Protein AF-M6FIK9-F1 (afdb_monomer)

Nearest PDB structures (foldseek):
  5ddu-assembly1_A  TM=9.573E-01  e=1.136E-07  Actinoalloteichus sp. WH1-2216-6
  6jca-assembly1_B  TM=9.540E-01  e=1.065E-07  Actinoalloteichus sp. WH1-2216-6
  6jc7-assembly2_C  TM=9.561E-01  e=1.212E-07  Actinoalloteichus sp. WH1-2216-6
  6jc9-assembly2_D  TM=9.559E-01  e=2.313E-07  Actinoalloteichus sp. WH1-2216-6
  6jc7-assembly1_B  TM=9.576E-01  e=2.807E-07  Actinoalloteichus sp. WH1-2216-6

Sequence (182 aa):
MIASLENIDFSKLYTEYSKPNVGFLLKTLRLDVSFHKAYGNSVFYFNDQKKEIEVLDCLAGYGSLLFGHNYSEFIKIIKANLDNLTPFSVQASCRMGAALVAKQLNDMLCSRFQNEYITTLANSGTEAVECAVKHAELYRKNKNKKDYRISKKIELKLKVLLRMEVIVTQNNFSTLLQKNLI

InterPro domains:
  IPR005814 Aminotransferase class-III [PF00202] (52-172)
  IPR015421 Pyridoxal phosphate-dependent transferase, major domain [G3DSA:3.40.640.10] (71-146)
  IPR015422 Pyridoxal phosphate-dependent transferase, small domain [G3DSA:3.90.1150.10] (12-70)
  IPR015424 Pyridoxal phosphate-dependent transferase [SSF53383] (21-144)
  IPR050103 Class-III Pyridoxal-phosphate-dependent Aminotransferase [PTHR11986] (32-174)

Foldseek 3Di:
DVVVCPPDPVLVCCCPPPPVVVSVVCVVVVNSFDFDDWDFQWTWGADPVRDIDIDGHPCCVVCPNVRTPPNPVVVVVVVVCVVVVPDDDDPPDDDPVVVVVQVVVQVVCCVVPVDGDGDDDDDDPVVVVVVVVVVVVVVVVVVVVVVVVVVVVVVVVVVVVVVVVVVVVVVVVVVVVVVVPD

pLDDT: mean 90.55, std 13.2, range [43.44, 98.62]

Solvent-accessible surface area (backbone atoms only — not comparable to full-atom values): 10794 Å² total; per-residue (Å²): 123,73,86,80,50,84,85,62,60,60,51,56,50,39,18,77,74,72,39,49,73,57,34,51,51,28,51,74,70,72,60,54,71,70,68,81,49,60,42,45,59,35,37,28,30,65,49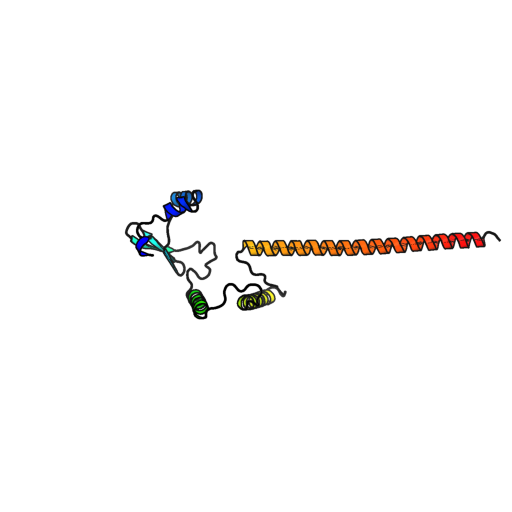,98,83,69,45,80,43,82,41,81,49,88,57,38,77,84,64,72,36,81,70,28,35,76,37,64,69,58,54,52,53,53,51,51,40,59,77,66,64,56,88,80,90,62,82,99,57,91,54,64,70,61,53,53,51,36,52,54,52,25,52,57,44,24,76,74,66,77,46,90,60,86,76,82,89,67,92,46,73,66,53,45,52,49,52,51,53,53,50,52,50,50,50,53,54,51,50,53,53,50,53,50,53,51,52,54,52,51,54,54,52,52,56,50,51,53,52,50,52,53,52,52,52,53,53,50,52,53,54,52,53,64,68,73,74,118

Structure (mmCIF, N/CA/C/O backbone):
data_AF-M6FIK9-F1
#
_entry.id   AF-M6FIK9-F1
#
loop_
_atom_site.group_PDB
_atom_site.id
_atom_site.type_symbol
_atom_site.label_atom_id
_atom_site.label_alt_id
_atom_site.label_comp_id
_atom_site.label_asym_id
_atom_site.label_entity_id
_atom_site.label_seq_id
_atom_site.pdbx_PDB_ins_code
_atom_site.Cartn_x
_atom_site.Cartn_y
_atom_site.Cartn_z
_atom_site.occupancy
_atom_site.B_iso_or_equiv
_atom_site.auth_seq_id
_atom_site.auth_comp_id
_atom_site.auth_asym_id
_atom_site.auth_atom_id
_atom_site.pdbx_PDB_model_num
ATOM 1 N N . MET A 1 1 ? -2.408 -7.578 29.238 1.00 45.31 1 MET A N 1
ATOM 2 C CA . MET A 1 1 ? -2.005 -6.367 28.488 1.00 45.31 1 MET A CA 1
ATOM 3 C C . MET A 1 1 ? -3.187 -5.453 28.146 1.00 45.31 1 MET A C 1
ATOM 5 O O . MET A 1 1 ? -3.011 -4.253 28.219 1.00 45.31 1 MET A O 1
ATOM 9 N N . ILE A 1 2 ? -4.389 -5.966 27.829 1.00 44.59 2 ILE A N 1
ATOM 10 C CA . ILE A 1 2 ? -5.559 -5.114 27.504 1.00 44.59 2 ILE A CA 1
ATOM 11 C C . ILE A 1 2 ? -6.180 -4.442 28.751 1.00 44.59 2 ILE A C 1
ATOM 13 O O . ILE A 1 2 ? -6.509 -3.265 28.701 1.00 44.59 2 ILE A O 1
ATOM 17 N N . ALA A 1 3 ? -6.238 -5.130 29.899 1.00 43.44 3 ALA A N 1
ATOM 18 C CA . ALA A 1 3 ? -6.816 -4.586 31.141 1.00 43.44 3 ALA A CA 1
ATOM 19 C C . ALA A 1 3 ? -6.063 -3.371 31.738 1.00 43.44 3 ALA A C 1
ATOM 21 O O . ALA A 1 3 ? -6.602 -2.667 32.580 1.00 43.44 3 ALA A O 1
ATOM 22 N N . SER A 1 4 ? -4.822 -3.100 31.310 1.00 51.66 4 SER A N 1
ATOM 23 C CA . SER A 1 4 ? -4.022 -1.959 31.789 1.00 51.66 4 SER A CA 1
ATOM 24 C C . SER A 1 4 ? -4.195 -0.682 30.955 1.00 51.66 4 SER A C 1
ATOM 26 O O . SER A 1 4 ? -3.531 0.311 31.236 1.00 51.66 4 SER A O 1
ATOM 28 N N . LEU A 1 5 ? -5.041 -0.700 29.919 1.00 59.00 5 LEU A N 1
ATOM 29 C CA . LEU A 1 5 ? -5.261 0.437 29.014 1.00 59.00 5 LEU A CA 1
ATOM 30 C C . LEU A 1 5 ? -6.525 1.249 29.354 1.00 59.00 5 LEU A C 1
ATOM 32 O O . LEU A 1 5 ? -6.759 2.282 28.736 1.00 59.00 5 LEU A O 1
ATOM 36 N N . GLU A 1 6 ? -7.331 0.816 30.332 1.00 61.28 6 GLU A N 1
ATOM 37 C CA . GLU A 1 6 ? -8.675 1.369 30.594 1.00 61.28 6 GLU A CA 1
ATOM 38 C C . GLU A 1 6 ? -8.707 2.841 31.041 1.00 61.28 6 GLU A C 1
ATOM 40 O O . GLU A 1 6 ? -9.767 3.456 30.988 1.00 61.28 6 GLU A O 1
ATOM 45 N N . ASN A 1 7 ? -7.567 3.418 31.437 1.00 68.00 7 ASN A N 1
ATOM 46 C CA . ASN A 1 7 ? -7.450 4.821 31.859 1.00 68.00 7 ASN A CA 1
ATOM 47 C C . ASN A 1 7 ? -6.408 5.610 31.049 1.00 68.00 7 ASN A C 1
ATOM 49 O O . ASN A 1 7 ? -5.870 6.607 31.532 1.00 68.00 7 ASN A O 1
ATOM 53 N N . ILE A 1 8 ? -6.067 5.153 29.843 1.00 82.75 8 ILE A N 1
ATOM 54 C CA . ILE A 1 8 ? -5.074 5.833 29.011 1.00 82.75 8 ILE A CA 1
ATOM 55 C C . ILE A 1 8 ? -5.758 6.820 28.068 1.00 82.75 8 ILE A C 1
ATOM 57 O O . ILE A 1 8 ? -6.518 6.434 27.182 1.00 82.75 8 ILE A O 1
ATOM 61 N N . ASP A 1 9 ? -5.421 8.099 28.220 1.00 89.12 9 ASP A N 1
ATOM 62 C CA . ASP A 1 9 ? -5.755 9.133 27.244 1.00 89.12 9 ASP A CA 1
ATOM 63 C C . ASP A 1 9 ? -4.796 9.034 26.044 1.00 89.12 9 ASP A C 1
ATOM 65 O O . ASP A 1 9 ? -3.697 9.598 26.031 1.00 89.12 9 ASP A O 1
ATOM 69 N N . PHE A 1 10 ? -5.208 8.274 25.029 1.00 91.69 10 PHE A N 1
ATOM 70 C CA . PHE A 1 10 ? -4.433 8.099 23.802 1.00 91.69 10 PHE A CA 1
ATOM 71 C C . PHE A 1 10 ? -4.292 9.395 22.991 1.00 91.69 10 PHE A C 1
ATOM 73 O O . PHE A 1 10 ? -3.264 9.566 22.335 1.00 91.69 10 PHE A O 1
ATOM 80 N N . SER A 1 11 ? -5.255 10.325 23.067 1.00 93.19 11 SER A N 1
ATOM 81 C CA . SER A 1 11 ? -5.152 11.647 22.426 1.00 93.19 11 SER A CA 1
ATOM 82 C C . SER A 1 11 ? -3.993 12.441 23.036 1.00 93.19 11 SER A C 1
ATOM 84 O O . SER A 1 11 ? -3.128 12.967 22.320 1.00 93.19 11 SER A O 1
ATOM 86 N N . LYS A 1 12 ? -3.893 12.429 24.371 1.00 94.50 12 LYS A N 1
ATOM 87 C CA . LYS A 1 12 ? -2.765 13.017 25.097 1.00 94.50 12 LYS A CA 1
ATOM 88 C C . LYS A 1 12 ? -1.444 12.337 24.751 1.00 94.50 12 LYS A C 1
ATOM 90 O O . LYS A 1 12 ? -0.509 13.036 24.371 1.00 94.50 12 LYS A O 1
ATOM 95 N N . LEU A 1 13 ? -1.357 11.004 24.811 1.00 95.62 13 LEU A N 1
ATOM 96 C CA . LEU A 1 13 ? -0.107 10.297 24.495 1.00 95.62 13 LEU A CA 1
ATOM 97 C C . LEU A 1 13 ? 0.359 10.544 23.054 1.00 95.62 13 LEU A C 1
ATOM 99 O O . LEU A 1 13 ? 1.549 10.754 22.816 1.00 95.62 13 LEU A O 1
ATOM 103 N N . TYR A 1 14 ? -0.565 10.540 22.091 1.00 95.88 14 TYR A N 1
ATOM 104 C CA . TYR A 1 14 ? -0.252 10.823 20.692 1.00 95.88 14 TYR A CA 1
ATOM 105 C C . TYR A 1 14 ? 0.307 12.240 20.519 1.00 95.88 14 TYR A C 1
ATOM 107 O O . TYR A 1 14 ? 1.295 12.442 19.806 1.00 95.88 14 TYR A O 1
ATOM 115 N N . THR A 1 15 ? -0.285 13.209 21.217 1.00 97.31 15 THR A N 1
ATOM 116 C CA . THR A 1 15 ? 0.174 14.600 21.215 1.00 97.31 15 THR A CA 1
ATOM 117 C C . THR A 1 15 ? 1.538 14.737 21.893 1.00 97.31 15 THR A C 1
ATOM 119 O O . THR A 1 15 ? 2.445 15.330 21.326 1.00 97.31 15 THR A O 1
ATOM 122 N N . GLU A 1 16 ? 1.739 14.165 23.075 1.00 97.44 16 GLU A N 1
ATOM 123 C CA . GLU A 1 16 ? 2.972 14.371 23.844 1.00 97.44 16 GLU A CA 1
ATOM 124 C C . GLU A 1 16 ? 4.172 13.611 23.268 1.00 97.44 16 GLU A C 1
ATOM 126 O O . GLU A 1 16 ? 5.282 14.142 23.245 1.00 97.44 16 GLU A O 1
ATOM 131 N N . TYR A 1 17 ? 3.958 12.390 22.770 1.00 97.50 17 TYR A N 1
ATOM 132 C CA . TYR A 1 17 ? 5.056 11.468 22.464 1.00 97.50 17 TYR A CA 1
ATOM 133 C C . TYR A 1 17 ? 5.176 11.068 20.990 1.00 97.50 17 TYR A C 1
ATOM 135 O O . TYR A 1 17 ? 6.192 10.486 20.616 1.00 97.50 17 TYR A O 1
ATOM 143 N N . SER A 1 18 ? 4.183 11.353 20.136 1.00 97.19 18 SER A N 1
ATOM 144 C CA . SER A 1 18 ? 4.219 10.948 18.719 1.00 97.19 18 SER A CA 1
ATOM 145 C C . SER A 1 18 ? 4.295 12.132 17.757 1.00 97.19 18 SER A C 1
ATOM 147 O O . SER A 1 18 ? 5.272 12.276 17.016 1.00 97.19 18 SER A O 1
ATOM 149 N N . LYS A 1 19 ? 3.260 12.981 17.734 1.00 96.69 19 LYS A N 1
ATOM 150 C CA . LYS A 1 19 ? 3.117 14.079 16.768 1.00 96.69 19 LYS A CA 1
ATOM 151 C C . LYS A 1 19 ? 2.465 15.307 17.426 1.00 96.69 19 LYS A C 1
ATOM 153 O O . LYS A 1 19 ? 1.288 15.552 17.174 1.00 96.69 19 LYS A O 1
ATOM 158 N N . PRO A 1 20 ? 3.209 16.133 18.186 1.00 97.12 20 PRO A N 1
ATOM 159 C CA . PRO A 1 20 ? 2.637 17.242 18.961 1.00 97.12 20 PRO A CA 1
ATOM 160 C C . PRO A 1 20 ? 1.745 18.196 18.172 1.00 97.12 20 PRO A C 1
ATOM 162 O O . PRO A 1 20 ? 0.594 18.421 18.540 1.00 97.12 20 PRO A O 1
ATOM 165 N N . ASN A 1 21 ? 2.224 18.686 17.030 1.00 98.12 21 ASN A N 1
ATOM 166 C CA . ASN A 1 21 ? 1.453 19.636 16.226 1.00 98.12 21 ASN A CA 1
ATOM 167 C C . ASN A 1 21 ? 0.220 18.990 15.573 1.00 98.12 21 ASN A C 1
ATOM 169 O O . ASN A 1 21 ? -0.812 19.640 15.433 1.00 98.12 21 ASN A O 1
ATOM 173 N N . VAL A 1 22 ? 0.310 17.711 15.189 1.00 97.88 22 VAL A N 1
ATOM 174 C CA . VAL A 1 22 ? -0.821 16.983 14.590 1.00 97.88 22 VAL A CA 1
ATOM 175 C C . VAL A 1 22 ? -1.857 16.652 15.656 1.00 97.88 22 VAL A C 1
ATOM 177 O O . VAL A 1 22 ? -3.036 16.894 15.440 1.00 97.88 22 VAL A O 1
ATOM 180 N N . GLY A 1 23 ? -1.432 16.149 16.816 1.00 97.38 23 GLY A N 1
ATOM 181 C CA . GLY A 1 23 ? -2.320 15.853 17.938 1.00 97.38 23 GLY A CA 1
ATOM 182 C C . GLY A 1 23 ? -3.070 17.095 18.415 1.00 97.38 23 GLY A C 1
ATOM 183 O O . GLY A 1 23 ? -4.291 17.056 18.559 1.00 97.38 23 GLY A O 1
ATOM 184 N N . PHE A 1 24 ? -2.372 18.232 18.530 1.00 97.44 24 PHE A N 1
ATOM 185 C CA . PHE A 1 24 ? -3.009 19.515 18.822 1.00 97.44 24 PHE A CA 1
ATOM 186 C C . PHE A 1 24 ? -4.089 19.871 17.789 1.00 97.44 24 PHE A C 1
ATOM 188 O O . PHE A 1 24 ? -5.222 20.161 18.170 1.00 97.44 24 PHE A O 1
ATOM 195 N N . LEU A 1 25 ? -3.771 19.785 16.491 1.00 98.25 25 LEU A N 1
ATOM 196 C CA . LEU A 1 25 ? -4.725 20.063 15.413 1.00 98.25 25 LEU A CA 1
ATOM 197 C C . LEU A 1 25 ? -5.946 19.133 15.459 1.00 98.25 25 LEU A C 1
ATOM 199 O O . LEU A 1 25 ? -7.077 19.602 15.344 1.00 98.25 25 LEU A O 1
ATOM 203 N N . LEU A 1 26 ? -5.735 17.828 15.646 1.00 97.62 26 LEU A N 1
ATOM 204 C CA . LEU A 1 26 ? -6.819 16.848 15.739 1.00 97.62 26 LEU A CA 1
ATOM 205 C C . LEU A 1 26 ? -7.758 17.180 16.900 1.00 97.62 26 LEU A C 1
ATOM 207 O O . LEU A 1 26 ? -8.972 17.201 16.705 1.00 97.62 26 LEU A O 1
ATOM 211 N N . LYS A 1 27 ? -7.209 17.535 18.066 1.00 96.06 27 LYS A N 1
ATOM 212 C CA . LYS A 1 27 ? -7.993 17.953 19.232 1.00 96.06 27 LYS A CA 1
ATOM 213 C C . LYS A 1 27 ? -8.780 19.237 18.976 1.00 96.06 27 LYS A C 1
ATOM 215 O O . LYS A 1 27 ? -9.954 19.323 19.330 1.00 96.06 27 LYS A O 1
ATOM 220 N N . THR A 1 28 ? -8.174 20.227 18.315 1.00 97.50 28 THR A N 1
ATOM 221 C CA . THR A 1 28 ? -8.874 21.459 17.910 1.00 97.50 28 THR A CA 1
ATOM 222 C C . THR A 1 28 ? -10.071 21.163 17.003 1.00 97.50 28 THR A C 1
ATOM 224 O O . THR A 1 28 ? -11.116 21.795 17.141 1.00 97.50 28 THR A O 1
ATOM 227 N N . LEU A 1 29 ? -9.940 20.182 16.110 1.00 97.62 29 LEU A N 1
ATOM 228 C CA . LEU A 1 29 ? -10.989 19.781 15.172 1.00 97.62 29 LEU A CA 1
ATOM 229 C C . LEU A 1 29 ? -11.959 18.727 15.733 1.00 97.62 29 LEU A C 1
ATOM 231 O O . LEU A 1 29 ? -12.885 18.339 15.025 1.00 97.62 29 LEU A O 1
ATOM 235 N N . ARG A 1 30 ? -11.772 18.270 16.982 1.00 95.38 30 ARG A N 1
ATOM 236 C CA . ARG A 1 30 ? -12.511 17.144 17.590 1.00 95.38 30 ARG A CA 1
ATOM 237 C C . ARG A 1 30 ? -12.426 15.851 16.768 1.00 95.38 30 ARG A C 1
ATOM 239 O O . ARG A 1 30 ? -13.386 15.090 16.673 1.00 95.38 30 ARG A O 1
ATOM 246 N N . LEU A 1 31 ? -11.269 15.630 16.151 1.00 96.25 31 LEU A N 1
ATOM 247 C CA . LEU A 1 31 ? -10.923 14.432 15.385 1.00 96.25 31 LEU A CA 1
ATOM 248 C C . LEU A 1 31 ? -9.997 13.493 16.165 1.00 96.25 31 LEU A C 1
ATOM 250 O O . LEU A 1 31 ? -9.570 12.472 15.634 1.00 96.25 31 LEU A O 1
ATOM 254 N N . ASP A 1 32 ? -9.668 13.818 17.413 1.00 95.38 32 ASP A N 1
ATOM 255 C CA . ASP A 1 32 ? -8.788 13.047 18.290 1.00 95.38 32 ASP A CA 1
ATOM 256 C C . ASP A 1 32 ? -9.474 11.810 18.904 1.00 95.38 32 ASP A C 1
ATOM 258 O O . ASP A 1 32 ? -9.326 11.494 20.083 1.00 95.38 32 ASP A O 1
ATOM 262 N N . VAL A 1 33 ? -10.225 11.085 18.075 1.00 94.81 33 VAL A N 1
ATOM 263 C CA . VAL A 1 33 ? -10.967 9.877 18.442 1.00 94.81 33 VAL A CA 1
ATOM 264 C C . VAL A 1 33 ? -10.082 8.644 18.275 1.00 94.81 33 VAL A C 1
ATOM 266 O O . VAL A 1 33 ? -9.454 8.439 17.237 1.00 94.81 33 VAL A O 1
ATOM 269 N N . SER A 1 34 ? -10.065 7.784 19.294 1.00 94.00 34 SER A N 1
ATOM 270 C CA . SER A 1 34 ? -9.331 6.514 19.265 1.00 94.00 34 SER A CA 1
ATOM 271 C C . SER A 1 34 ? -10.262 5.351 18.922 1.00 94.00 34 SER A C 1
ATOM 273 O O . SER A 1 34 ? -10.990 4.849 19.778 1.00 94.00 34 SER A O 1
ATOM 275 N N . PHE A 1 35 ? -10.236 4.913 17.662 1.00 95.88 35 PHE A N 1
ATOM 276 C CA . PHE A 1 35 ? -10.982 3.736 17.214 1.00 95.88 35 PHE A CA 1
ATOM 277 C C . PHE A 1 35 ? -10.291 2.444 17.666 1.00 95.88 35 PHE A C 1
ATOM 279 O O . PHE A 1 35 ? -9.086 2.280 17.477 1.00 95.88 35 PHE A O 1
ATOM 286 N N . HIS A 1 36 ? -11.051 1.509 18.237 1.00 94.88 36 HIS A N 1
ATOM 287 C CA . HIS A 1 36 ? -10.522 0.241 18.759 1.00 94.88 36 HIS A CA 1
ATOM 288 C C . HIS A 1 36 ? -10.895 -0.975 17.897 1.00 94.88 36 HIS A C 1
ATOM 290 O O . HIS A 1 36 ? -10.367 -2.070 18.100 1.00 94.88 36 HIS A O 1
ATOM 296 N N . LYS A 1 37 ? -11.836 -0.812 16.962 1.00 97.19 37 LYS A N 1
ATOM 297 C CA . LYS A 1 37 ? -12.342 -1.878 16.092 1.00 97.19 37 LYS A CA 1
ATOM 298 C C . LYS A 1 37 ? -12.816 -1.277 14.774 1.00 97.19 37 LYS A C 1
ATOM 300 O O . LYS A 1 37 ? -13.269 -0.137 14.739 1.00 97.19 37 LYS A O 1
ATOM 305 N N . ALA A 1 38 ? -12.728 -2.057 13.703 1.00 98.00 38 ALA A N 1
ATOM 306 C CA . ALA A 1 38 ? -13.257 -1.692 12.397 1.00 98.00 38 ALA A CA 1
ATOM 307 C C . ALA A 1 38 ? -13.634 -2.946 11.602 1.00 98.00 38 ALA A C 1
ATOM 309 O O . ALA A 1 38 ? -12.956 -3.969 11.717 1.00 98.00 38 ALA A O 1
ATOM 310 N N . TYR A 1 39 ? -14.695 -2.886 10.805 1.00 97.56 39 TYR A N 1
ATOM 311 C CA . TYR A 1 39 ? -15.044 -3.921 9.829 1.00 97.56 39 TYR A CA 1
ATOM 312 C C . TYR A 1 39 ? -15.967 -3.338 8.756 1.00 97.56 39 TYR A C 1
ATOM 314 O O . TYR A 1 39 ? -16.775 -2.455 9.041 1.00 97.56 39 TYR A O 1
ATOM 322 N N . GLY A 1 40 ? -15.852 -3.820 7.516 1.00 97.12 40 GLY A N 1
ATOM 323 C CA . GLY A 1 40 ? -16.617 -3.261 6.399 1.00 97.12 40 GLY A CA 1
ATOM 324 C C . GLY A 1 40 ? -16.350 -1.761 6.253 1.00 97.12 40 GLY A C 1
ATOM 325 O O . GLY A 1 40 ? -15.196 -1.344 6.234 1.00 97.12 40 GLY A O 1
ATOM 326 N N . ASN A 1 41 ? -17.400 -0.946 6.206 1.00 98.00 41 ASN A N 1
ATOM 327 C CA . ASN A 1 41 ? -17.273 0.513 6.110 1.00 98.00 41 ASN A CA 1
ATOM 328 C C . ASN A 1 41 ? -17.430 1.217 7.466 1.00 98.00 41 ASN A C 1
ATOM 330 O O . ASN A 1 41 ? -17.711 2.410 7.499 1.00 98.00 41 ASN A O 1
ATOM 334 N N . SER A 1 42 ? -17.268 0.494 8.575 1.00 98.44 42 SER A N 1
ATOM 335 C CA . SER A 1 42 ? -17.528 1.014 9.916 1.00 98.44 42 SER A CA 1
ATOM 336 C C . SER A 1 42 ? -16.292 0.946 10.807 1.00 98.44 42 SER A C 1
ATOM 338 O O . SER A 1 42 ? -15.552 -0.044 10.812 1.00 98.44 42 SER A O 1
ATOM 340 N N . VAL A 1 43 ? -16.110 1.988 11.615 1.00 98.50 43 VAL A N 1
ATOM 341 C CA . VAL A 1 43 ? -15.114 2.081 12.690 1.00 98.50 43 VAL A CA 1
ATOM 342 C C . VAL A 1 43 ? -15.819 2.336 14.022 1.00 98.50 43 VAL A C 1
ATOM 344 O O . VAL A 1 43 ? -16.890 2.937 14.064 1.00 98.50 43 VAL A O 1
ATOM 347 N N . PHE A 1 44 ? -15.238 1.855 15.120 1.00 98.38 44 PHE A N 1
ATOM 348 C CA . PHE A 1 44 ? -15.879 1.842 16.435 1.00 98.38 44 PHE A CA 1
ATOM 349 C C . PHE A 1 44 ? -14.957 2.442 17.494 1.00 98.38 44 PHE A C 1
ATOM 351 O O . PHE A 1 44 ? -13.772 2.098 17.559 1.00 98.38 44 PHE A O 1
ATOM 358 N N . TYR A 1 45 ? -15.499 3.331 18.322 1.00 96.19 45 TYR A N 1
ATOM 359 C CA . TYR A 1 45 ? -14.810 3.930 19.468 1.00 96.19 45 TYR A CA 1
ATOM 360 C C . TYR A 1 45 ? -15.691 3.852 20.720 1.00 96.19 45 TYR A C 1
ATOM 362 O O . TYR A 1 45 ? -16.902 3.671 20.619 1.00 96.19 45 TYR A O 1
ATOM 370 N N . PHE A 1 46 ? -15.100 4.001 21.904 1.00 93.25 46 PHE A N 1
ATOM 371 C CA . PHE A 1 46 ? -15.862 4.146 23.146 1.00 93.25 46 PHE A CA 1
ATOM 372 C C . PHE A 1 46 ? -16.025 5.624 23.490 1.00 93.25 46 PHE A C 1
ATOM 374 O O . PHE A 1 46 ? -15.047 6.368 23.482 1.00 93.25 46 PHE A O 1
ATOM 381 N N . ASN A 1 47 ? -17.248 6.048 23.804 1.00 91.69 47 ASN A N 1
ATOM 382 C CA . ASN A 1 47 ? -17.493 7.389 24.334 1.00 91.69 47 ASN A CA 1
ATOM 383 C C . ASN A 1 47 ? -17.176 7.482 25.844 1.00 91.69 47 ASN A C 1
ATOM 385 O O . ASN A 1 47 ? -16.843 6.482 26.483 1.00 91.69 47 ASN A O 1
ATOM 389 N N . ASP A 1 48 ? -17.350 8.669 26.433 1.00 88.56 48 ASP A N 1
ATOM 390 C CA . ASP A 1 48 ? -17.078 8.930 27.858 1.00 88.56 48 ASP A CA 1
ATOM 391 C C . ASP A 1 48 ? -17.897 8.044 28.815 1.00 88.56 48 ASP A C 1
ATOM 393 O O . ASP A 1 48 ? -17.476 7.764 29.935 1.00 88.56 48 ASP A O 1
ATOM 397 N N . GLN A 1 49 ? -19.065 7.560 28.376 1.00 92.50 49 GLN A N 1
ATOM 398 C CA . GLN A 1 49 ? -19.914 6.636 29.135 1.00 92.50 49 GLN A CA 1
ATOM 399 C C . GLN A 1 49 ? -19.562 5.157 28.893 1.00 92.50 49 GLN A C 1
ATOM 401 O O . GLN A 1 49 ? -20.345 4.278 29.253 1.00 92.50 49 GLN A O 1
ATOM 406 N N . LYS A 1 50 ? -18.410 4.864 28.273 1.00 89.62 50 LYS A N 1
ATOM 407 C CA . LYS A 1 50 ? -17.964 3.512 27.886 1.00 89.62 50 LYS A CA 1
ATOM 408 C C . LYS A 1 50 ? -18.939 2.775 26.961 1.00 89.62 50 LYS A C 1
ATOM 410 O O . LYS A 1 50 ? -18.927 1.547 26.885 1.00 89.62 50 LYS A O 1
ATOM 415 N N . LYS A 1 51 ? -19.779 3.507 26.229 1.00 95.31 51 LYS A N 1
ATOM 416 C CA . LYS A 1 51 ? -20.644 2.940 25.195 1.00 95.31 51 LYS A CA 1
ATOM 417 C C . LYS A 1 51 ? -19.872 2.876 23.882 1.00 95.31 51 LYS A C 1
ATOM 419 O O . LYS A 1 51 ? -19.268 3.867 23.476 1.00 95.31 51 LYS A O 1
ATOM 424 N N . GLU A 1 52 ? -19.910 1.721 23.224 1.00 96.94 52 GLU A N 1
ATOM 425 C CA . GLU A 1 52 ? -19.357 1.562 21.879 1.00 96.94 52 GLU A CA 1
ATOM 426 C C . GLU A 1 52 ? -20.231 2.327 20.875 1.00 96.94 52 GLU A C 1
ATOM 428 O O . GLU A 1 52 ? -21.455 2.169 20.848 1.00 96.94 52 GLU A O 1
ATOM 433 N N . ILE A 1 53 ? -19.598 3.182 20.080 1.00 98.12 53 ILE A N 1
ATOM 434 C CA . ILE A 1 53 ? -20.224 4.012 19.058 1.00 98.12 53 ILE A CA 1
ATOM 435 C C . ILE A 1 53 ? -19.671 3.598 17.701 1.00 98.12 53 ILE A C 1
ATOM 437 O O . ILE A 1 53 ? -18.458 3.583 17.495 1.00 98.12 53 ILE A O 1
ATOM 441 N N . GLU A 1 54 ? -20.579 3.283 16.784 1.00 98.50 54 GLU A N 1
ATOM 442 C CA . GLU A 1 54 ? -20.279 3.024 15.381 1.00 98.50 54 GLU A CA 1
ATOM 443 C C . GLU A 1 54 ? -20.239 4.330 14.586 1.00 98.50 54 GLU A C 1
ATOM 445 O O . GLU A 1 54 ? -21.093 5.203 14.758 1.00 98.50 54 GLU A O 1
ATOM 450 N N . VAL A 1 55 ? -19.267 4.445 13.685 1.00 98.38 55 VAL A N 1
ATOM 451 C CA . VAL A 1 55 ? -19.127 5.565 12.756 1.00 98.38 55 VAL A CA 1
ATOM 452 C C . VAL A 1 55 ? -18.892 5.020 11.351 1.00 98.38 55 VAL A C 1
ATOM 454 O O . VAL A 1 55 ? -18.047 4.147 11.151 1.00 98.38 55 VAL A O 1
ATOM 457 N N . LEU A 1 56 ? -19.621 5.565 10.375 1.00 98.44 56 LEU A N 1
ATOM 458 C CA . LEU A 1 56 ? -19.387 5.305 8.956 1.00 98.44 56 LEU A CA 1
ATOM 459 C C . LEU A 1 56 ? -18.056 5.935 8.519 1.00 98.44 56 LEU A C 1
ATOM 461 O O . LEU A 1 56 ? -17.865 7.145 8.647 1.00 98.44 56 LEU A O 1
ATOM 465 N N . ASP A 1 57 ? -17.161 5.127 7.960 1.00 98.19 57 ASP A N 1
ATOM 466 C CA . ASP A 1 57 ? -15.888 5.578 7.407 1.00 98.19 57 ASP A CA 1
ATOM 467 C C . ASP A 1 57 ? -16.018 5.894 5.911 1.00 98.19 57 ASP A C 1
ATOM 469 O O . ASP A 1 57 ? -15.969 5.015 5.051 1.00 98.19 57 ASP A O 1
ATOM 473 N N . CYS A 1 58 ? -16.149 7.184 5.603 1.00 96.75 58 CYS A N 1
ATOM 474 C CA . CYS A 1 58 ? -16.144 7.696 4.231 1.00 96.75 58 CYS A CA 1
ATOM 475 C C . CYS A 1 58 ? -14.737 8.045 3.709 1.00 96.75 58 CYS A C 1
ATOM 477 O O . CYS A 1 58 ? -14.607 8.446 2.553 1.00 96.75 58 CYS A O 1
ATOM 479 N N . LEU A 1 59 ? -13.691 7.949 4.540 1.00 96.38 59 LEU A N 1
ATOM 480 C CA . LEU A 1 59 ? -12.309 8.233 4.141 1.00 96.38 59 LEU A CA 1
ATOM 481 C C . LEU A 1 59 ? -11.615 6.975 3.606 1.00 96.38 59 LEU A C 1
ATOM 483 O O . LEU A 1 59 ? -10.799 7.067 2.684 1.00 96.38 59 LEU A O 1
ATOM 487 N N . ALA A 1 60 ? -11.927 5.811 4.185 1.00 94.94 60 ALA A N 1
ATOM 488 C CA . ALA A 1 60 ? -11.489 4.492 3.729 1.00 94.94 60 ALA A CA 1
ATOM 489 C C . ALA A 1 60 ? -9.963 4.405 3.509 1.00 94.94 60 ALA A C 1
ATOM 491 O O . ALA A 1 60 ? -9.476 3.889 2.497 1.00 94.94 60 ALA A O 1
ATOM 492 N N . GLY A 1 61 ? -9.190 4.978 4.440 1.00 94.88 61 GLY A N 1
ATOM 493 C CA . GLY A 1 61 ? -7.727 5.015 4.368 1.00 94.88 61 GLY A CA 1
ATOM 494 C C . GLY A 1 61 ? -7.206 5.726 3.115 1.00 94.88 61 GLY A C 1
ATOM 495 O O . GLY A 1 61 ? -6.300 5.213 2.457 1.00 94.88 61 GLY A O 1
ATOM 496 N N . TYR A 1 62 ? -7.816 6.858 2.753 1.00 96.50 62 TYR A N 1
ATOM 497 C CA . TYR A 1 62 ? -7.537 7.608 1.521 1.00 96.50 62 TYR A CA 1
ATOM 498 C C . TYR A 1 62 ? -7.717 6.756 0.250 1.00 96.50 62 TYR A C 1
ATOM 500 O O . TYR A 1 62 ? -6.967 6.886 -0.715 1.00 96.50 62 TYR A O 1
ATOM 508 N N . GLY A 1 63 ? -8.705 5.855 0.270 1.00 95.31 63 GLY A N 1
ATOM 509 C CA . GLY A 1 63 ? -9.035 4.950 -0.835 1.00 95.31 63 GLY A CA 1
ATOM 510 C C . GLY A 1 63 ? -8.290 3.611 -0.835 1.00 95.31 63 GLY A C 1
ATOM 511 O O . GLY A 1 63 ? -8.512 2.801 -1.732 1.00 95.31 63 GLY A O 1
ATOM 512 N N . SER A 1 64 ? -7.429 3.338 0.151 1.00 95.38 64 SER A N 1
ATOM 513 C CA . SER A 1 64 ? -6.732 2.044 0.253 1.00 95.38 64 SER A CA 1
ATOM 514 C C . SER A 1 64 ? -7.654 0.884 0.652 1.00 95.38 64 SER A C 1
ATOM 516 O O . SER A 1 64 ? -7.376 -0.267 0.316 1.00 95.38 64 SER A O 1
ATOM 518 N N . LEU A 1 65 ? -8.772 1.170 1.325 1.00 96.50 65 LEU A N 1
ATOM 519 C CA . LEU A 1 65 ? -9.708 0.168 1.838 1.00 96.50 65 LEU A CA 1
ATOM 520 C C . LEU A 1 65 ? -10.848 -0.129 0.855 1.00 96.50 65 LEU A C 1
ATOM 522 O O . LEU A 1 65 ? -12.021 -0.038 1.206 1.00 96.50 65 LEU A O 1
ATOM 526 N N . LEU A 1 66 ? -10.513 -0.524 -0.378 1.00 95.81 66 LEU A N 1
ATOM 527 C CA . LEU A 1 66 ? -11.507 -0.815 -1.425 1.00 95.81 66 LEU A CA 1
ATOM 528 C C . LEU A 1 66 ? -12.523 -1.906 -1.025 1.00 95.81 66 LEU A C 1
ATOM 530 O O . LEU A 1 66 ? -13.680 -1.848 -1.426 1.00 95.81 66 LEU A O 1
ATOM 534 N N . PHE A 1 67 ? -12.096 -2.888 -0.227 1.00 97.19 67 PHE A N 1
ATOM 535 C CA . PHE A 1 67 ? -12.949 -3.969 0.291 1.00 97.19 67 PHE A CA 1
ATOM 536 C C . PHE A 1 67 ? -13.461 -3.705 1.719 1.00 97.19 67 PHE A C 1
ATOM 538 O O . PHE A 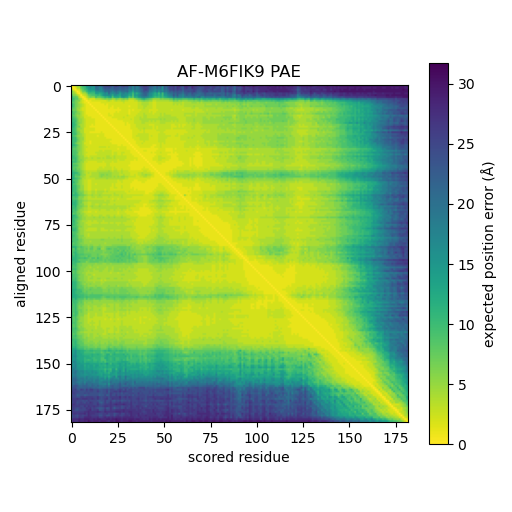1 67 ? -14.007 -4.606 2.358 1.00 97.19 67 PHE A O 1
ATOM 545 N N . GLY A 1 68 ? -13.263 -2.488 2.230 1.00 97.38 68 GLY A N 1
ATOM 546 C CA . GLY A 1 68 ? -13.514 -2.129 3.619 1.00 97.38 68 GLY A CA 1
ATOM 547 C C . GLY A 1 68 ? -12.456 -2.657 4.595 1.00 97.38 68 GLY A C 1
ATOM 548 O O . GLY A 1 68 ? -11.488 -3.335 4.235 1.00 97.38 68 GLY A O 1
ATOM 549 N N . HIS A 1 69 ? -12.643 -2.326 5.867 1.00 98.12 69 HIS A N 1
ATOM 550 C CA . HIS A 1 69 ? -11.820 -2.783 6.981 1.00 98.12 69 HIS A CA 1
ATOM 551 C C . HIS A 1 69 ? -11.965 -4.290 7.200 1.00 98.12 69 HIS A C 1
ATOM 553 O O . HIS A 1 69 ? -13.077 -4.820 7.218 1.00 98.12 69 HIS A O 1
ATOM 559 N N . ASN A 1 70 ? -10.840 -4.968 7.449 1.00 97.12 70 ASN A N 1
ATOM 560 C CA . ASN A 1 70 ? -10.786 -6.366 7.896 1.00 97.12 70 ASN A CA 1
ATOM 561 C C . ASN A 1 70 ? -11.625 -7.346 7.051 1.00 97.12 70 ASN A C 1
ATOM 563 O O . ASN A 1 70 ? -12.291 -8.228 7.594 1.00 97.12 70 ASN A O 1
ATOM 567 N N . TYR A 1 71 ? -11.577 -7.204 5.721 1.00 97.62 71 TYR A N 1
ATOM 568 C CA . TYR A 1 71 ? -12.281 -8.088 4.789 1.00 97.62 71 TYR A CA 1
ATOM 569 C C . TYR A 1 71 ? -11.990 -9.574 5.075 1.00 97.62 71 TYR A C 1
ATOM 571 O O . TYR A 1 71 ? -10.831 -9.993 5.164 1.00 97.62 71 TYR A O 1
ATOM 579 N N . SER A 1 72 ? -13.045 -10.380 5.231 1.00 96.56 72 SER A N 1
ATOM 580 C CA . SER A 1 72 ? -12.966 -11.733 5.804 1.00 96.56 72 SER A CA 1
ATOM 581 C C . SER A 1 72 ? -12.048 -12.676 5.027 1.00 96.56 72 SER A C 1
ATOM 583 O O . SER A 1 72 ? -11.294 -13.433 5.641 1.00 96.56 72 SER A O 1
ATOM 585 N N . GLU A 1 73 ? -12.054 -12.603 3.695 1.00 97.50 73 GLU A N 1
ATOM 586 C CA . GLU A 1 73 ? -11.191 -13.446 2.861 1.00 97.50 73 GLU A CA 1
ATOM 587 C C . GLU A 1 73 ? -9.706 -13.101 3.037 1.00 97.50 73 GLU A C 1
ATOM 589 O O . GLU A 1 73 ? -8.866 -13.999 3.081 1.00 97.50 73 GLU A O 1
ATOM 594 N N . PHE A 1 74 ? -9.361 -11.824 3.240 1.00 96.62 74 PHE A N 1
ATOM 595 C CA . PHE A 1 74 ? -7.976 -11.434 3.528 1.00 96.62 74 PHE A CA 1
ATOM 596 C C . PHE A 1 74 ? -7.526 -11.950 4.891 1.00 96.62 74 PHE A C 1
ATOM 598 O O . PHE A 1 74 ? -6.445 -12.527 5.000 1.00 96.62 74 PHE A O 1
ATOM 605 N N . ILE A 1 75 ? -8.371 -11.820 5.918 1.00 97.75 75 ILE A N 1
ATOM 606 C CA . ILE A 1 75 ? -8.079 -12.356 7.254 1.00 97.75 75 ILE A CA 1
ATOM 607 C C . ILE A 1 75 ? -7.860 -13.871 7.197 1.00 97.75 75 ILE A C 1
ATOM 609 O O . ILE A 1 75 ? -6.911 -14.379 7.796 1.00 97.75 75 ILE A O 1
ATOM 613 N N . LYS A 1 76 ? -8.704 -14.593 6.452 1.00 98.31 76 LYS A N 1
ATOM 614 C CA . LYS A 1 76 ? -8.585 -16.042 6.260 1.00 98.31 76 LYS A CA 1
ATOM 615 C C . LYS A 1 76 ? -7.253 -16.423 5.609 1.00 98.31 76 LYS A C 1
ATOM 617 O O . LYS A 1 76 ? -6.566 -17.304 6.119 1.00 98.31 76 LYS A O 1
ATOM 622 N N . ILE A 1 77 ? -6.865 -15.741 4.529 1.00 96.94 77 ILE A N 1
ATOM 623 C CA . ILE A 1 77 ? -5.604 -15.999 3.815 1.00 96.94 77 ILE A CA 1
ATOM 624 C C . ILE A 1 77 ? -4.389 -15.670 4.692 1.00 96.94 77 ILE A C 1
ATOM 626 O O . ILE A 1 77 ? -3.430 -16.439 4.726 1.00 96.94 77 ILE A O 1
ATOM 630 N N . ILE A 1 78 ? -4.414 -14.553 5.425 1.00 96.75 78 ILE A N 1
ATOM 631 C CA . ILE A 1 78 ? -3.318 -14.165 6.325 1.00 96.75 78 ILE A CA 1
ATOM 632 C C . ILE A 1 78 ? -3.130 -15.216 7.423 1.00 96.75 78 ILE A C 1
ATOM 634 O O . ILE A 1 78 ? -2.008 -15.673 7.630 1.00 96.75 78 ILE A O 1
ATOM 638 N N . LYS A 1 79 ? -4.216 -15.644 8.082 1.00 98.31 79 LYS A N 1
ATOM 639 C CA . LYS A 1 79 ? -4.163 -16.698 9.108 1.00 98.31 79 LYS A CA 1
ATOM 640 C C . LYS A 1 79 ? -3.612 -18.006 8.547 1.00 98.31 79 LYS A C 1
ATOM 642 O O . LYS A 1 79 ? -2.664 -18.535 9.106 1.00 98.31 79 LYS A O 1
ATOM 647 N N . ALA A 1 80 ? -4.108 -18.451 7.393 1.00 98.00 80 ALA A N 1
ATOM 648 C CA . ALA A 1 80 ? -3.612 -19.665 6.752 1.00 98.00 80 ALA A CA 1
ATOM 649 C C . ALA A 1 80 ? -2.106 -19.595 6.434 1.00 98.00 80 ALA A C 1
ATOM 651 O O . ALA A 1 80 ? -1.390 -20.571 6.627 1.00 98.00 80 ALA A O 1
ATOM 652 N N . ASN A 1 81 ? -1.594 -18.445 5.979 1.00 96.25 81 ASN A N 1
ATOM 653 C CA . ASN A 1 81 ? -0.157 -18.283 5.736 1.00 96.25 81 ASN A CA 1
ATOM 654 C C . ASN A 1 81 ? 0.673 -18.376 7.025 1.00 96.25 81 ASN A C 1
ATOM 656 O O . ASN A 1 81 ? 1.767 -18.945 6.987 1.00 96.25 81 ASN A O 1
ATOM 660 N N . LEU A 1 82 ? 0.164 -17.834 8.139 1.00 97.50 82 LEU A N 1
ATOM 661 C CA . LEU A 1 82 ? 0.796 -17.949 9.456 1.00 97.50 82 LEU A CA 1
ATOM 662 C C . LEU A 1 82 ? 0.777 -19.397 9.957 1.00 97.50 82 LEU A C 1
ATOM 664 O O . LEU A 1 82 ? 1.821 -19.900 10.362 1.00 97.50 82 LEU A O 1
ATOM 668 N N . ASP A 1 83 ? -0.369 -20.074 9.862 1.00 98.19 83 ASP A N 1
ATOM 669 C CA . ASP A 1 83 ? -0.532 -21.475 10.271 1.00 98.19 83 ASP A CA 1
ATOM 670 C C . ASP A 1 83 ? 0.384 -22.410 9.463 1.00 98.19 83 ASP A C 1
ATOM 672 O O . ASP A 1 83 ? 0.960 -23.353 10.001 1.00 98.19 83 ASP A O 1
ATOM 676 N N . ASN A 1 84 ? 0.594 -22.100 8.180 1.00 97.56 84 ASN A N 1
ATOM 677 C CA . ASN A 1 84 ? 1.507 -22.826 7.295 1.00 97.56 84 ASN A CA 1
ATOM 678 C C . ASN A 1 84 ? 2.989 -22.454 7.480 1.00 97.56 84 ASN A C 1
ATOM 680 O O . ASN A 1 84 ? 3.831 -22.962 6.740 1.00 97.56 84 ASN A O 1
ATOM 684 N N . LEU A 1 85 ? 3.321 -21.555 8.415 1.00 96.44 85 LEU A N 1
ATOM 685 C CA . LEU A 1 85 ? 4.685 -21.061 8.647 1.00 96.44 85 LEU A CA 1
ATOM 686 C C . LEU A 1 85 ? 5.346 -20.531 7.362 1.00 96.44 85 LEU A C 1
ATOM 688 O O . LEU A 1 85 ? 6.527 -20.767 7.094 1.00 96.44 85 LEU A O 1
ATOM 692 N N . THR A 1 86 ? 4.567 -19.821 6.543 1.00 95.12 86 THR A N 1
ATOM 693 C CA . THR A 1 86 ? 5.024 -19.329 5.238 1.00 95.12 86 THR A CA 1
ATOM 694 C C . THR A 1 86 ? 6.224 -18.390 5.415 1.00 95.12 86 THR A C 1
ATOM 696 O O . THR A 1 86 ? 6.137 -17.441 6.201 1.00 95.12 86 THR A O 1
ATOM 699 N N . PRO A 1 87 ? 7.340 -18.589 4.683 1.00 93.44 87 PRO A N 1
ATOM 700 C CA . PRO A 1 87 ? 8.510 -17.729 4.817 1.00 93.44 87 PRO A CA 1
ATOM 701 C C . PRO A 1 87 ? 8.195 -16.262 4.494 1.00 93.44 87 PRO A C 1
ATOM 703 O O . PRO A 1 87 ? 7.696 -15.953 3.412 1.00 93.44 87 PRO A O 1
ATOM 706 N N . PHE A 1 88 ? 8.526 -15.354 5.417 1.00 90.00 88 PHE A N 1
ATOM 707 C CA . PHE A 1 88 ? 8.292 -13.913 5.261 1.00 90.00 88 PHE A CA 1
ATOM 708 C C . PHE A 1 88 ? 9.531 -13.176 4.723 1.00 90.00 88 PHE A C 1
ATOM 710 O O . PHE A 1 88 ? 9.510 -12.621 3.624 1.00 90.00 88 PHE A O 1
ATOM 717 N N . SER A 1 89 ? 10.645 -13.221 5.461 1.00 91.75 89 SER A N 1
ATOM 718 C CA . SER A 1 89 ? 11.894 -12.525 5.115 1.00 91.75 89 SER A CA 1
ATOM 719 C C . SER A 1 89 ? 12.932 -13.491 4.550 1.00 91.75 89 SER A C 1
ATOM 721 O O . SER A 1 89 ? 13.733 -14.056 5.288 1.00 91.75 89 SER A O 1
ATOM 723 N N . VAL A 1 90 ? 12.899 -13.685 3.231 1.00 93.25 90 VAL A N 1
ATOM 724 C CA . VAL A 1 90 ? 13.799 -14.593 2.496 1.00 93.25 90 VAL A CA 1
ATOM 725 C C . VAL A 1 90 ? 14.435 -13.896 1.290 1.00 93.25 90 VAL A C 1
ATOM 727 O O . VAL A 1 90 ? 14.187 -14.223 0.128 1.00 93.25 90 VAL A O 1
ATOM 730 N N . GLN A 1 91 ? 15.229 -12.862 1.555 1.00 93.00 91 GLN A N 1
ATOM 731 C CA . GLN A 1 91 ? 15.966 -12.123 0.530 1.00 93.00 91 GLN A CA 1
ATOM 732 C C . GLN A 1 91 ? 16.935 -13.043 -0.232 1.00 93.00 91 GLN A C 1
A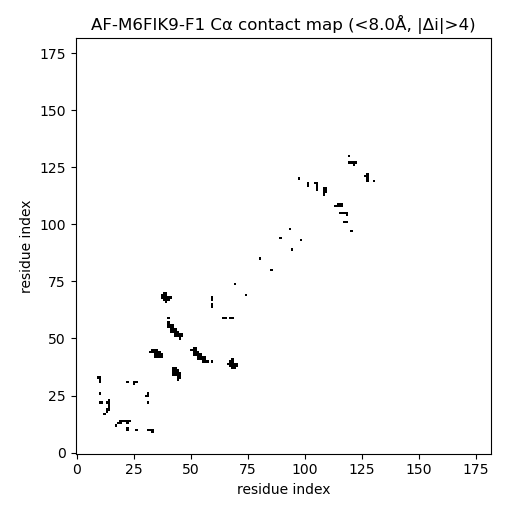TOM 734 O O . GLN A 1 91 ? 17.369 -14.069 0.282 1.00 93.00 91 GLN A O 1
ATOM 739 N N . ALA A 1 92 ? 17.274 -12.662 -1.468 1.00 92.44 92 ALA A N 1
ATOM 740 C CA . ALA A 1 92 ? 18.142 -13.441 -2.360 1.00 92.44 92 ALA A CA 1
ATOM 741 C C . ALA A 1 92 ? 17.625 -14.863 -2.684 1.00 92.44 92 ALA A C 1
ATOM 743 O O . ALA A 1 92 ? 18.406 -15.763 -2.979 1.00 92.44 92 ALA A O 1
ATOM 744 N N . SER A 1 93 ? 16.301 -15.053 -2.680 1.00 94.38 93 SER A N 1
ATOM 745 C CA . SER A 1 93 ? 15.634 -16.291 -3.098 1.00 94.38 93 SER A CA 1
ATOM 746 C C . SER A 1 93 ?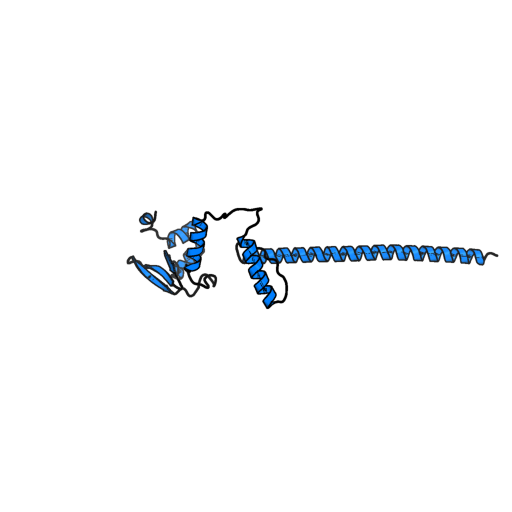 14.533 -16.026 -4.135 1.00 94.38 93 SER A C 1
ATOM 748 O O . SER A 1 93 ? 14.103 -14.883 -4.339 1.00 94.38 93 SER A O 1
ATOM 750 N N . CYS A 1 94 ? 14.056 -17.083 -4.798 1.00 93.75 94 CYS A N 1
ATOM 751 C CA . CYS A 1 94 ? 12.893 -16.995 -5.680 1.00 93.75 94 CYS A CA 1
ATOM 752 C C . CYS A 1 94 ? 11.611 -16.880 -4.846 1.00 93.75 94 CYS A C 1
ATOM 754 O O . CYS A 1 94 ? 11.165 -17.840 -4.222 1.00 93.75 94 CYS A O 1
ATOM 756 N N . ARG A 1 95 ? 10.997 -15.695 -4.850 1.00 92.31 95 ARG A N 1
ATOM 757 C CA . ARG A 1 95 ? 9.796 -15.405 -4.057 1.00 92.31 95 ARG A CA 1
ATOM 758 C C . ARG A 1 95 ? 8.536 -15.750 -4.849 1.00 92.31 95 ARG A C 1
ATOM 760 O O . ARG A 1 95 ? 8.120 -14.979 -5.711 1.00 92.31 95 ARG A O 1
ATOM 767 N N . MET A 1 96 ? 7.918 -16.887 -4.528 1.00 92.25 96 MET A N 1
ATOM 768 C CA . MET A 1 96 ? 6.738 -17.418 -5.228 1.00 92.25 96 MET A CA 1
ATOM 769 C C . MET A 1 96 ? 5.600 -16.393 -5.359 1.00 92.25 96 MET A C 1
ATOM 771 O O . MET A 1 96 ? 5.136 -16.143 -6.467 1.00 92.25 96 MET A O 1
ATOM 775 N N . GLY A 1 97 ? 5.198 -15.741 -4.261 1.00 92.62 97 GLY A N 1
ATOM 776 C CA . GLY A 1 97 ? 4.125 -14.737 -4.295 1.00 92.62 97 GLY A CA 1
ATOM 777 C C . GLY A 1 97 ? 4.435 -13.548 -5.212 1.00 92.62 97 GLY A C 1
ATOM 778 O O . GLY A 1 97 ? 3.561 -13.087 -5.941 1.00 92.62 97 GLY A O 1
ATOM 779 N N . ALA A 1 98 ? 5.698 -13.106 -5.249 1.00 94.81 98 ALA A N 1
ATOM 780 C CA . ALA A 1 98 ? 6.136 -12.030 -6.137 1.00 94.81 98 ALA A CA 1
ATOM 781 C C . ALA A 1 98 ? 6.072 -12.440 -7.618 1.00 94.81 98 ALA A C 1
ATOM 783 O O . ALA A 1 98 ? 5.664 -11.642 -8.458 1.00 94.81 98 ALA A O 1
ATOM 784 N N . ALA A 1 99 ? 6.442 -13.683 -7.940 1.00 96.06 99 ALA A N 1
ATOM 785 C CA . ALA A 1 99 ? 6.366 -14.201 -9.303 1.00 96.06 99 ALA A CA 1
ATOM 786 C C . ALA A 1 99 ? 4.911 -14.335 -9.785 1.00 96.06 99 ALA A C 1
ATOM 788 O O . ALA A 1 99 ? 4.590 -13.920 -10.899 1.00 96.06 99 ALA A O 1
ATOM 789 N N . LEU A 1 100 ? 4.022 -14.860 -8.933 1.00 97.06 100 LEU A N 1
ATOM 790 C CA . LEU A 1 100 ? 2.604 -15.033 -9.259 1.00 97.06 100 LEU A CA 1
ATOM 791 C C . LEU A 1 100 ? 1.908 -13.689 -9.505 1.00 97.06 100 LEU A C 1
ATOM 793 O O . LEU A 1 100 ? 1.247 -13.532 -10.531 1.00 97.06 100 LEU A O 1
ATOM 797 N N . VAL A 1 101 ? 2.099 -12.703 -8.619 1.00 97.44 101 VAL A N 1
ATOM 798 C CA . VAL A 1 101 ? 1.482 -11.380 -8.802 1.00 97.44 101 VAL A CA 1
ATOM 799 C C . VAL A 1 101 ? 2.052 -10.654 -10.022 1.00 97.44 101 VAL A C 1
ATOM 801 O O . VAL A 1 101 ? 1.293 -10.050 -10.774 1.00 97.44 101 VAL A O 1
ATOM 804 N N . ALA A 1 102 ? 3.360 -10.763 -10.285 1.00 98.12 102 ALA A N 1
ATOM 805 C CA . ALA A 1 102 ? 3.972 -10.172 -11.475 1.00 98.12 102 ALA A CA 1
ATOM 806 C C . ALA A 1 102 ? 3.383 -10.760 -12.767 1.00 98.12 102 ALA A C 1
ATOM 808 O O . ALA A 1 102 ? 3.061 -10.012 -13.688 1.00 98.12 102 ALA A O 1
ATOM 809 N N . LYS A 1 103 ? 3.176 -12.085 -12.822 1.00 98.31 103 LYS A N 1
ATOM 810 C CA . LYS A 1 103 ? 2.538 -12.743 -13.970 1.00 98.31 103 LYS A CA 1
ATOM 811 C C . LYS A 1 103 ? 1.095 -12.281 -14.163 1.00 98.31 103 LYS A C 1
ATOM 813 O O . LYS A 1 103 ? 0.727 -11.926 -15.277 1.00 98.31 103 LYS A O 1
ATOM 818 N N . GLN A 1 104 ? 0.301 -12.250 -13.091 1.00 98.44 104 GLN A N 1
ATOM 819 C CA . GLN A 1 104 ? -1.095 -11.802 -13.150 1.00 98.44 104 GLN A CA 1
ATOM 820 C C . GLN A 1 104 ? -1.208 -10.347 -13.621 1.00 98.44 104 GLN A C 1
ATOM 822 O O . GLN A 1 104 ? -2.006 -10.047 -14.508 1.00 98.44 104 GLN A O 1
ATOM 827 N N . LEU A 1 105 ? -0.374 -9.451 -13.083 1.00 98.25 105 LEU A N 1
ATOM 828 C CA . LEU A 1 105 ? -0.331 -8.052 -13.508 1.00 98.25 105 LEU A CA 1
ATOM 829 C C . LEU A 1 105 ? 0.088 -7.921 -14.972 1.00 98.25 105 LEU A C 1
ATOM 831 O O . LEU A 1 105 ? -0.553 -7.181 -15.716 1.00 98.25 105 LEU A O 1
ATOM 835 N N . ASN A 1 106 ? 1.122 -8.652 -15.398 1.00 98.38 106 ASN A N 1
ATOM 836 C CA . ASN A 1 106 ? 1.533 -8.666 -16.795 1.00 98.38 106 ASN A CA 1
ATOM 837 C C . ASN A 1 106 ? 0.382 -9.103 -17.706 1.00 98.38 106 ASN A C 1
ATOM 839 O O . ASN A 1 106 ? 0.121 -8.420 -18.684 1.00 98.38 106 ASN A O 1
ATOM 843 N N . ASP A 1 107 ? -0.341 -10.175 -17.381 1.00 98.38 107 ASP A N 1
ATOM 844 C CA . ASP A 1 107 ? -1.447 -10.670 -18.211 1.00 98.38 107 ASP A CA 1
ATOM 845 C C . ASP A 1 107 ? -2.590 -9.653 -18.325 1.00 98.38 107 ASP A C 1
ATOM 847 O O . ASP A 1 107 ? -3.099 -9.396 -19.420 1.00 98.38 107 ASP A O 1
ATOM 851 N N . MET A 1 108 ? -2.963 -9.029 -17.203 1.00 98.38 108 MET A N 1
ATOM 852 C CA . MET A 1 108 ? -3.986 -7.980 -17.169 1.00 98.38 108 MET A CA 1
ATOM 853 C C . MET A 1 108 ? -3.582 -6.765 -18.010 1.00 98.38 108 MET A C 1
ATOM 855 O O . MET A 1 108 ? -4.390 -6.246 -18.782 1.00 98.38 108 MET A O 1
ATOM 859 N N . LEU A 1 109 ? -2.335 -6.309 -17.878 1.00 98.00 109 LEU A N 1
ATOM 860 C CA . LEU A 1 109 ? -1.825 -5.150 -18.607 1.00 98.00 109 LEU A CA 1
ATOM 861 C C . LEU A 1 109 ? -1.579 -5.467 -20.088 1.00 98.00 109 LEU A C 1
ATOM 863 O O . LEU A 1 109 ? -1.904 -4.641 -20.936 1.00 98.00 109 LEU A O 1
ATOM 867 N N . CYS A 1 110 ? -1.088 -6.664 -20.415 1.00 97.75 110 CYS A N 1
ATOM 868 C CA . CYS A 1 110 ? -0.922 -7.144 -21.787 1.00 97.75 110 CYS A CA 1
ATOM 869 C C . CYS A 1 110 ? -2.259 -7.157 -22.522 1.00 97.75 110 CYS A C 1
ATOM 871 O O . CYS A 1 110 ? -2.349 -6.622 -23.624 1.00 97.75 110 CYS A O 1
ATOM 873 N N . SER A 1 111 ? -3.317 -7.712 -21.917 1.00 97.75 111 SER A N 1
ATOM 874 C CA . SER A 1 111 ? -4.627 -7.764 -22.582 1.00 97.75 111 SER A CA 1
ATOM 875 C C . SER A 1 111 ? -5.191 -6.362 -22.841 1.00 97.75 111 SER A C 1
ATOM 877 O O . SER A 1 111 ? -5.803 -6.110 -23.880 1.00 97.75 111 SER A O 1
ATOM 879 N N . ARG A 1 112 ? -4.921 -5.422 -21.927 1.00 98.00 112 ARG A N 1
ATOM 880 C CA . ARG A 1 112 ? -5.396 -4.038 -21.995 1.00 98.00 112 ARG A CA 1
ATOM 881 C C . ARG A 1 112 ? -4.597 -3.168 -22.967 1.00 98.00 112 ARG A C 1
ATOM 883 O O . ARG A 1 112 ? -5.192 -2.349 -23.661 1.00 98.00 112 ARG A O 1
ATOM 890 N N . PHE A 1 113 ? -3.273 -3.308 -22.982 1.00 97.88 113 PHE A N 1
ATOM 891 C CA . PHE A 1 113 ? -2.351 -2.359 -23.617 1.00 97.88 113 PHE A CA 1
ATOM 892 C C . PHE A 1 113 ? -1.464 -2.974 -24.702 1.00 97.88 113 PHE A C 1
ATOM 894 O O . PHE A 1 113 ? -0.678 -2.246 -25.305 1.00 97.88 113 PHE A O 1
ATOM 901 N N . GLN A 1 114 ? -1.581 -4.282 -24.955 1.00 97.00 114 GLN A N 1
ATOM 902 C CA . GLN A 1 114 ? -0.847 -5.011 -25.997 1.00 97.00 114 GLN A CA 1
ATOM 903 C C . GLN A 1 114 ? 0.681 -4.850 -25.885 1.00 97.00 114 GLN A C 1
ATOM 905 O O . GLN A 1 114 ? 1.384 -4.746 -26.886 1.00 97.00 114 GLN A O 1
ATOM 910 N N . ASN A 1 115 ? 1.191 -4.796 -24.651 1.00 97.31 115 ASN A N 1
ATOM 911 C CA . ASN A 1 115 ? 2.614 -4.688 -24.329 1.00 97.31 115 ASN A CA 1
ATOM 912 C C . ASN A 1 115 ? 2.958 -5.575 -23.131 1.00 97.31 115 ASN A C 1
ATOM 914 O O . ASN A 1 115 ? 2.127 -5.736 -22.241 1.00 97.31 115 ASN A O 1
ATOM 918 N N . GLU A 1 116 ? 4.188 -6.085 -23.089 1.00 97.12 116 GLU A N 1
ATOM 919 C CA . GLU A 1 116 ? 4.725 -6.826 -21.944 1.00 97.12 116 GLU A CA 1
ATOM 920 C C . GLU A 1 116 ? 5.264 -5.878 -20.866 1.00 97.12 116 GLU A C 1
ATOM 922 O O . GLU A 1 116 ? 5.867 -4.841 -21.160 1.00 97.12 116 GLU A O 1
ATOM 927 N N . TYR A 1 117 ? 5.076 -6.254 -19.602 1.00 97.25 117 TYR A N 1
ATOM 928 C CA . TYR A 1 117 ? 5.461 -5.463 -18.440 1.00 97.25 117 TYR A CA 1
ATOM 929 C C . TYR A 1 117 ? 6.275 -6.298 -17.452 1.00 97.25 117 TYR A C 1
ATOM 931 O O . TYR A 1 117 ? 5.912 -7.414 -17.088 1.00 97.25 117 TYR A O 1
ATOM 939 N N . ILE A 1 118 ? 7.362 -5.711 -16.950 1.00 97.12 118 ILE A N 1
ATOM 940 C CA . ILE A 1 118 ? 8.147 -6.267 -15.844 1.00 97.12 118 ILE A CA 1
ATOM 941 C C . ILE A 1 118 ? 7.731 -5.558 -14.555 1.00 97.12 118 ILE A C 1
ATOM 943 O O . ILE A 1 118 ? 7.720 -4.328 -14.488 1.00 97.12 118 ILE A O 1
ATOM 947 N N . THR A 1 119 ? 7.413 -6.331 -13.517 1.00 97.62 119 THR A N 1
ATOM 948 C CA . THR A 1 119 ? 7.004 -5.798 -12.212 1.00 97.62 119 THR A CA 1
ATOM 949 C C . THR A 1 119 ? 8.181 -5.712 -11.244 1.00 97.62 119 THR A C 1
ATOM 951 O O . THR 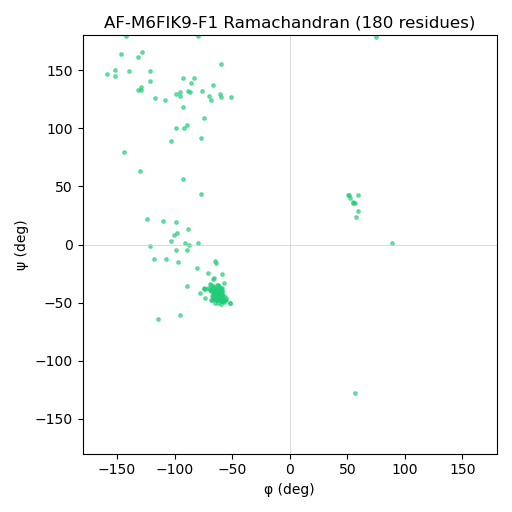A 1 119 ? 8.837 -6.710 -10.952 1.00 97.62 119 THR A O 1
ATOM 954 N N . THR A 1 120 ? 8.373 -4.527 -10.664 1.00 96.81 120 THR A N 1
ATOM 955 C CA . THR A 1 120 ? 9.224 -4.306 -9.487 1.00 96.81 120 THR A CA 1
ATOM 956 C C . THR A 1 120 ? 8.326 -4.009 -8.290 1.00 96.81 120 THR A C 1
ATOM 958 O O . THR A 1 120 ? 7.514 -3.089 -8.352 1.00 96.81 120 THR A O 1
ATOM 961 N N . LEU A 1 121 ? 8.456 -4.785 -7.211 1.00 96.00 121 LEU A N 1
ATOM 962 C CA . LEU A 1 121 ? 7.672 -4.609 -5.983 1.00 96.00 121 LEU A CA 1
ATOM 963 C C . LEU A 1 121 ? 8.402 -3.708 -4.980 1.00 96.00 121 LEU A C 1
ATOM 965 O O . LEU A 1 121 ? 9.621 -3.801 -4.835 1.00 96.00 121 LEU A O 1
ATOM 969 N N . ALA A 1 122 ? 7.629 -2.896 -4.265 1.00 97.06 122 ALA A N 1
ATOM 970 C CA . ALA A 1 122 ? 8.075 -1.977 -3.221 1.00 97.06 122 ALA A CA 1
ATOM 971 C C . ALA A 1 122 ? 7.051 -1.947 -2.069 1.00 97.06 122 ALA A C 1
ATOM 973 O O . ALA A 1 122 ? 6.028 -2.631 -2.140 1.00 97.06 122 ALA A O 1
ATOM 974 N N . ASN A 1 123 ? 7.310 -1.170 -1.017 1.00 96.69 123 ASN A N 1
ATOM 975 C CA . ASN A 1 123 ? 6.472 -1.137 0.189 1.00 96.69 123 ASN A CA 1
ATOM 976 C C 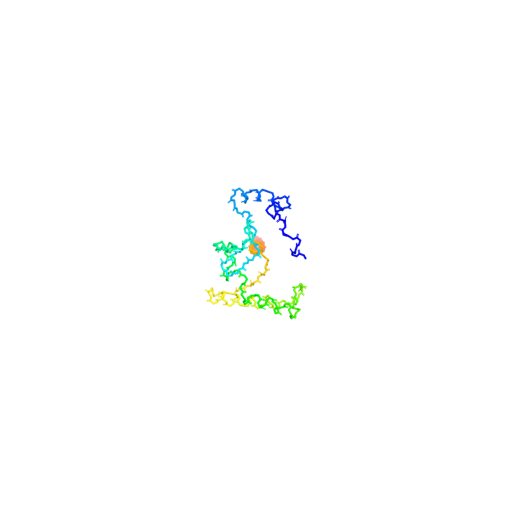. ASN A 1 123 ? 5.451 0.008 0.196 1.00 96.69 123 ASN A C 1
ATOM 978 O O . ASN A 1 123 ? 4.529 0.006 1.007 1.00 96.69 123 ASN A O 1
ATOM 982 N N . SER A 1 124 ? 5.609 1.004 -0.679 1.00 97.88 124 SER A N 1
ATOM 983 C CA . SER A 1 124 ? 4.697 2.147 -0.769 1.00 97.88 124 SER A CA 1
ATOM 984 C C . SER A 1 124 ? 4.556 2.666 -2.198 1.00 97.88 124 SER A C 1
ATOM 986 O O . SER A 1 124 ? 5.393 2.400 -3.064 1.00 97.88 124 SER A O 1
ATOM 988 N N . GLY A 1 125 ? 3.510 3.465 -2.436 1.00 96.44 125 GLY A N 1
ATOM 989 C CA . GLY A 1 125 ? 3.328 4.165 -3.710 1.00 96.44 125 GLY A CA 1
ATOM 990 C C . GLY A 1 125 ? 4.491 5.109 -4.034 1.00 96.44 125 GLY A C 1
ATOM 991 O O . GLY A 1 125 ? 4.937 5.159 -5.177 1.00 96.44 125 GLY A O 1
ATOM 992 N N . THR A 1 126 ? 5.045 5.794 -3.028 1.00 98.44 126 THR A N 1
ATOM 993 C CA . THR A 1 126 ? 6.209 6.678 -3.204 1.00 98.44 126 THR A CA 1
ATOM 994 C C . THR A 1 126 ? 7.445 5.905 -3.657 1.00 98.44 126 THR A C 1
ATOM 996 O O . THR A 1 126 ? 8.104 6.326 -4.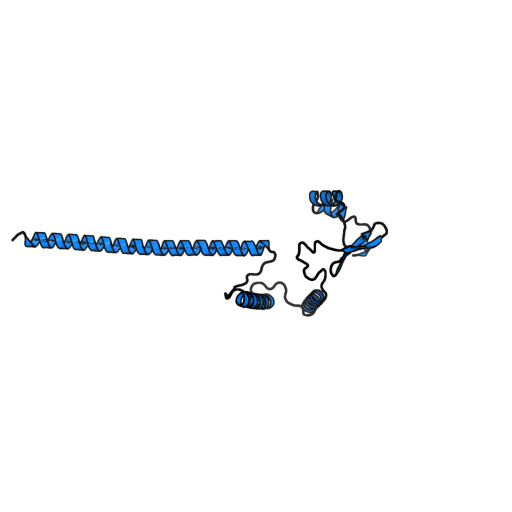604 1.00 98.44 126 THR A O 1
ATOM 999 N N . GLU A 1 127 ? 7.740 4.754 -3.045 1.00 98.62 127 GLU A N 1
ATOM 1000 C CA . GLU A 1 127 ? 8.868 3.911 -3.468 1.00 98.62 127 GLU A CA 1
ATOM 1001 C C . GLU A 1 127 ? 8.673 3.378 -4.895 1.00 98.62 127 GLU A C 1
ATOM 1003 O O . GLU A 1 127 ? 9.621 3.346 -5.678 1.00 98.62 127 GLU A O 1
ATOM 1008 N N . ALA A 1 128 ? 7.443 3.012 -5.274 1.00 98.19 128 ALA A N 1
ATOM 1009 C CA . ALA A 1 128 ? 7.144 2.587 -6.641 1.00 98.19 128 ALA A CA 1
ATOM 1010 C C . ALA A 1 128 ? 7.412 3.710 -7.663 1.00 98.19 128 ALA A C 1
ATOM 1012 O O . ALA A 1 128 ? 8.037 3.469 -8.702 1.00 98.19 128 ALA A O 1
ATOM 1013 N N . VAL A 1 129 ? 7.005 4.949 -7.354 1.00 98.38 129 VAL A N 1
ATOM 1014 C CA . VAL A 1 129 ? 7.315 6.133 -8.177 1.00 98.38 129 VAL A CA 1
ATOM 1015 C C . VAL A 1 129 ? 8.824 6.371 -8.243 1.00 98.38 129 VAL A C 1
ATOM 1017 O O . VAL A 1 129 ? 9.362 6.615 -9.322 1.00 98.38 129 VAL A O 1
ATOM 1020 N N . GLU A 1 130 ? 9.535 6.243 -7.125 1.00 98.56 130 GLU A N 1
ATOM 1021 C CA . GLU A 1 130 ? 10.990 6.380 -7.089 1.00 98.56 130 GLU A CA 1
ATOM 1022 C C . GLU A 1 130 ? 11.689 5.331 -7.971 1.00 98.56 130 GLU A C 1
ATOM 1024 O O . GLU A 1 130 ? 12.597 5.670 -8.736 1.00 98.56 130 GLU A O 1
ATOM 1029 N N . CYS A 1 131 ? 11.248 4.069 -7.930 1.00 98.31 131 CYS A N 1
ATOM 1030 C CA . CYS A 1 131 ? 11.734 3.015 -8.821 1.00 98.31 131 CYS A CA 1
ATOM 1031 C C . CYS A 1 131 ? 11.536 3.383 -10.298 1.00 98.31 131 CYS A C 1
ATOM 1033 O O . CYS A 1 131 ? 12.462 3.215 -11.098 1.00 98.31 131 CYS A O 1
ATOM 1035 N N . ALA A 1 132 ? 10.370 3.923 -10.661 1.00 98.19 132 ALA A N 1
ATOM 1036 C CA . ALA A 1 132 ? 10.088 4.363 -12.025 1.00 98.19 132 ALA A CA 1
ATOM 1037 C C . ALA A 1 132 ? 11.010 5.515 -12.461 1.00 98.19 132 ALA A C 1
ATOM 1039 O O . ALA A 1 132 ? 11.596 5.457 -13.544 1.00 98.19 132 ALA A O 1
ATOM 1040 N N . VAL A 1 133 ? 11.215 6.519 -11.601 1.00 98.50 133 VAL A N 1
ATOM 1041 C CA . VAL A 1 133 ? 12.130 7.645 -11.862 1.00 98.50 133 VAL A CA 1
ATOM 1042 C C . VAL A 1 133 ? 13.572 7.156 -12.024 1.00 98.50 133 VAL A C 1
ATOM 1044 O O . VAL A 1 133 ? 14.250 7.530 -12.984 1.00 98.50 133 VAL A O 1
ATOM 1047 N N . LYS A 1 134 ? 14.040 6.261 -11.146 1.00 98.31 134 LYS A N 1
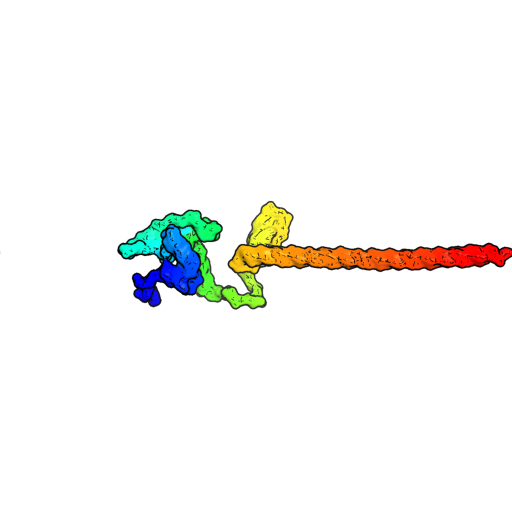ATOM 1048 C CA . LYS A 1 134 ? 15.372 5.640 -11.247 1.00 98.31 134 LYS A CA 1
ATOM 1049 C C . LYS A 1 134 ? 15.544 4.876 -12.561 1.00 98.31 134 LYS A C 1
ATOM 1051 O O . LYS A 1 134 ? 16.590 4.994 -13.203 1.00 98.31 134 LYS A O 1
ATOM 1056 N N . HIS A 1 135 ? 14.526 4.127 -12.985 1.00 97.88 135 HIS A N 1
ATOM 1057 C CA . HIS A 1 135 ? 14.548 3.397 -14.251 1.00 97.88 135 HIS A CA 1
ATOM 1058 C C . HIS A 1 135 ? 14.556 4.341 -15.468 1.00 97.88 135 HIS A C 1
ATOM 1060 O O . HIS A 1 135 ? 15.343 4.141 -16.395 1.00 97.88 135 HIS A O 1
ATOM 1066 N N . ALA A 1 136 ? 13.756 5.410 -15.447 1.00 98.12 136 ALA A N 1
ATOM 1067 C CA . ALA A 1 136 ? 13.746 6.429 -16.496 1.00 98.12 136 ALA A CA 1
ATOM 1068 C C . ALA A 1 136 ? 15.115 7.122 -16.637 1.00 98.12 136 ALA A C 1
ATOM 1070 O O . ALA A 1 136 ? 15.630 7.282 -17.747 1.00 98.12 136 ALA A O 1
ATOM 1071 N N . GLU A 1 137 ? 15.758 7.456 -15.517 1.00 98.25 137 GLU A N 1
ATOM 1072 C CA . GLU A 1 137 ? 17.101 8.040 -15.514 1.00 98.25 137 GLU A CA 1
ATOM 1073 C C . GLU A 1 137 ? 18.175 7.067 -16.014 1.00 98.25 137 GLU A C 1
ATOM 1075 O O . GLU A 1 137 ? 19.086 7.464 -16.751 1.00 98.25 137 GLU A O 1
ATOM 1080 N N . LEU A 1 138 ? 18.067 5.780 -15.669 1.00 97.44 138 LEU A N 1
ATOM 1081 C CA . LEU A 1 138 ? 18.942 4.744 -16.215 1.00 97.44 138 LEU A CA 1
ATOM 1082 C C . LEU A 1 138 ? 18.799 4.650 -17.741 1.00 97.44 138 LEU A C 1
ATOM 1084 O O . LEU A 1 138 ? 19.807 4.643 -18.455 1.00 97.44 138 LEU A O 1
ATOM 1088 N N . TYR A 1 139 ? 17.564 4.639 -18.246 1.00 96.50 139 TYR A N 1
ATOM 1089 C CA . TYR A 1 139 ? 17.281 4.637 -19.679 1.00 96.50 139 TYR A CA 1
ATOM 1090 C C . TYR A 1 139 ? 17.884 5.864 -20.378 1.00 96.50 139 TYR A C 1
ATOM 1092 O O . TYR A 1 139 ? 18.621 5.716 -21.358 1.00 96.50 139 TYR A O 1
ATOM 1100 N N . ARG A 1 140 ? 17.664 7.069 -19.835 1.00 96.75 140 ARG A N 1
ATOM 1101 C CA . ARG A 1 140 ? 18.223 8.325 -20.363 1.00 96.75 140 ARG A CA 1
ATOM 1102 C C . ARG A 1 140 ? 19.750 8.279 -20.449 1.00 96.75 140 ARG A C 1
ATOM 1104 O O . ARG A 1 140 ? 20.325 8.598 -21.491 1.00 96.75 140 ARG A O 1
ATOM 1111 N N . LYS A 1 141 ? 20.425 7.830 -19.383 1.00 96.62 141 LYS A N 1
ATOM 1112 C CA . LYS A 1 141 ? 21.892 7.679 -19.356 1.00 96.62 141 LYS A CA 1
ATOM 1113 C C . LYS A 1 141 ? 22.384 6.681 -20.406 1.00 96.62 141 LYS A C 1
ATOM 1115 O O . LYS A 1 141 ? 23.393 6.939 -21.065 1.00 96.62 141 LYS A O 1
ATOM 1120 N N . ASN A 1 142 ? 21.689 5.559 -20.577 1.00 95.19 142 ASN A N 1
ATOM 1121 C CA . ASN A 1 142 ? 22.063 4.534 -21.552 1.00 95.19 142 ASN A CA 1
ATOM 1122 C C . ASN A 1 142 ? 21.873 5.009 -22.997 1.00 95.19 142 ASN A C 1
ATOM 1124 O O . ASN A 1 142 ? 22.752 4.770 -23.830 1.00 95.19 142 ASN A O 1
ATOM 1128 N N . LYS A 1 143 ? 20.791 5.741 -23.282 1.00 93.25 143 LYS A N 1
ATOM 1129 C CA . LYS A 1 143 ? 20.561 6.370 -24.587 1.00 93.25 143 LYS A CA 1
ATOM 1130 C C . LYS A 1 143 ? 21.679 7.358 -24.934 1.00 93.25 143 LYS A C 1
ATOM 1132 O O . LYS A 1 143 ? 22.340 7.184 -25.952 1.00 93.25 143 LYS A O 1
ATOM 1137 N N . ASN A 1 144 ? 21.999 8.289 -24.032 1.00 92.31 144 ASN A N 1
ATOM 1138 C CA . ASN A 1 144 ? 23.071 9.268 -24.253 1.00 92.31 144 ASN A CA 1
ATOM 1139 C C . ASN A 1 144 ? 24.437 8.604 -24.499 1.00 92.31 144 ASN A C 1
ATOM 1141 O O . ASN A 1 144 ? 25.197 9.033 -25.366 1.00 92.31 144 ASN A O 1
ATOM 1145 N N . LYS A 1 145 ? 24.755 7.524 -23.768 1.00 92.31 145 LYS A N 1
ATOM 1146 C CA . LYS A 1 145 ? 25.983 6.743 -24.000 1.00 92.31 145 LYS A CA 1
ATOM 1147 C C . LYS A 1 145 ? 26.003 6.102 -25.389 1.00 92.31 145 LYS A C 1
ATOM 1149 O O . LYS A 1 145 ? 27.062 6.063 -26.017 1.00 92.31 145 LYS A O 1
ATOM 1154 N N . LYS A 1 146 ? 24.867 5.577 -25.861 1.00 91.12 146 LYS A N 1
ATOM 1155 C CA . LYS A 1 146 ? 24.737 4.999 -27.206 1.00 91.12 146 LYS A CA 1
ATOM 1156 C C . LYS A 1 146 ? 24.955 6.069 -28.276 1.00 91.12 146 LYS A C 1
ATOM 1158 O O . LYS A 1 146 ? 25.777 5.857 -29.165 1.00 91.12 146 LYS A O 1
ATOM 1163 N N . ASP A 1 147 ? 24.306 7.219 -28.138 1.00 91.19 147 ASP A N 1
ATOM 1164 C CA . ASP A 1 147 ? 24.400 8.324 -29.097 1.00 91.19 147 ASP A CA 1
ATOM 1165 C C . ASP A 1 147 ? 25.829 8.885 -29.160 1.00 91.19 147 ASP A C 1
ATOM 1167 O O . ASP A 1 147 ? 26.388 9.058 -30.244 1.00 91.19 147 ASP A O 1
ATOM 1171 N N . TYR A 1 148 ? 26.488 9.041 -28.005 1.00 90.88 148 TYR A N 1
ATOM 1172 C CA . TYR A 1 148 ? 27.900 9.428 -27.940 1.00 90.88 148 TYR A CA 1
ATOM 1173 C C . TYR A 1 148 ? 28.819 8.418 -28.647 1.00 90.88 148 TYR A C 1
ATOM 1175 O O . TYR A 1 148 ? 29.704 8.807 -29.412 1.00 90.88 148 TYR A O 1
ATOM 1183 N N . ARG A 1 149 ? 28.605 7.109 -28.440 1.00 91.12 149 ARG A N 1
ATOM 1184 C CA . ARG A 1 149 ? 29.377 6.051 -29.123 1.00 91.12 149 ARG A CA 1
ATOM 1185 C C . ARG A 1 149 ? 29.194 6.098 -30.640 1.00 91.12 149 ARG A C 1
ATOM 1187 O O . ARG A 1 149 ? 30.167 5.901 -31.366 1.00 91.12 149 ARG A O 1
ATOM 1194 N N . ILE A 1 150 ? 27.975 6.357 -31.114 1.00 92.19 150 ILE A N 1
ATOM 1195 C CA . ILE A 1 150 ? 27.679 6.499 -32.546 1.00 92.19 150 ILE A CA 1
ATOM 1196 C C . ILE A 1 150 ? 28.404 7.722 -33.113 1.00 92.19 150 ILE A C 1
ATOM 1198 O O . ILE A 1 150 ? 29.137 7.580 -34.091 1.00 92.19 150 ILE A O 1
ATOM 1202 N N . SER A 1 151 ? 28.273 8.882 -32.463 1.00 90.62 151 SER A N 1
ATOM 1203 C CA . SER A 1 151 ? 28.937 10.125 -32.876 1.00 90.62 151 SER A CA 1
ATOM 1204 C C . SER A 1 151 ? 30.456 9.950 -32.983 1.00 90.62 151 SER A C 1
ATOM 1206 O O . SER A 1 151 ? 31.046 10.209 -34.032 1.00 90.62 151 SER A O 1
ATOM 1208 N N . LYS A 1 152 ? 31.086 9.354 -31.962 1.00 92.75 152 LYS A N 1
ATOM 1209 C CA . LYS A 1 152 ? 32.532 9.082 -31.957 1.00 92.75 152 LYS A CA 1
ATOM 1210 C C . LYS A 1 152 ? 32.967 8.126 -33.075 1.00 92.75 152 LYS A C 1
ATOM 1212 O O . LYS A 1 152 ? 34.048 8.279 -33.640 1.00 92.75 152 LYS A O 1
ATOM 1217 N N . LYS A 1 153 ? 32.131 7.141 -33.428 1.00 93.06 153 LYS A N 1
ATOM 1218 C CA . LYS A 1 153 ? 32.399 6.219 -34.545 1.00 93.06 153 LYS A CA 1
ATOM 1219 C C . LYS A 1 153 ? 32.310 6.926 -35.903 1.00 93.06 153 LYS A C 1
ATOM 1221 O O . LYS A 1 153 ? 33.109 6.621 -36.785 1.00 93.06 153 LYS A O 1
ATOM 1226 N N . ILE A 1 154 ? 31.366 7.854 -36.068 1.00 93.06 154 ILE A N 1
ATOM 1227 C CA . ILE A 1 154 ? 31.240 8.684 -37.276 1.00 93.06 154 ILE A CA 1
ATOM 1228 C C . ILE A 1 154 ? 32.449 9.615 -37.402 1.00 93.06 154 ILE A C 1
ATOM 1230 O O . ILE A 1 154 ? 33.073 9.646 -38.459 1.00 93.06 154 ILE A O 1
ATOM 1234 N N . GLU A 1 155 ? 32.839 10.291 -36.319 1.00 93.94 155 GLU A N 1
ATOM 1235 C CA . GLU A 1 155 ? 34.019 11.164 -36.285 1.00 93.94 155 GLU A CA 1
ATOM 1236 C C . GLU A 1 155 ? 35.293 10.417 -36.713 1.00 93.94 155 GLU A C 1
ATOM 1238 O O . GLU A 1 155 ? 36.050 10.898 -37.556 1.00 93.94 155 GLU A O 1
ATOM 1243 N N . LEU A 1 156 ? 35.510 9.206 -36.185 1.00 93.31 156 LEU A N 1
ATOM 1244 C CA . LEU A 1 156 ? 36.647 8.364 -36.566 1.00 93.31 156 LEU A CA 1
ATOM 1245 C C . LEU A 1 156 ? 36.618 7.987 -38.053 1.00 93.31 156 LEU A C 1
ATOM 1247 O O . LEU A 1 156 ? 37.648 8.078 -38.717 1.00 93.31 156 LEU A O 1
ATOM 1251 N N . LYS A 1 157 ? 35.453 7.601 -38.594 1.00 92.81 157 LYS A N 1
ATOM 1252 C CA . LYS A 1 157 ? 35.311 7.291 -40.027 1.00 92.81 157 LYS A CA 1
ATOM 1253 C C . LYS A 1 157 ? 35.620 8.503 -40.906 1.00 92.81 157 LYS A C 1
ATOM 1255 O O . LYS A 1 157 ? 36.366 8.362 -41.869 1.00 92.81 157 LYS A O 1
ATOM 1260 N N . LEU A 1 158 ? 35.091 9.677 -40.558 1.00 92.00 158 LEU A N 1
ATOM 1261 C CA . LEU A 1 158 ? 35.340 10.921 -41.292 1.00 92.00 158 LEU A CA 1
ATOM 1262 C C . LEU A 1 158 ? 36.827 11.290 -41.280 1.00 92.00 158 LEU A C 1
ATOM 1264 O O . LEU A 1 158 ? 37.378 11.617 -42.325 1.00 92.00 158 LEU A O 1
ATOM 1268 N N . LYS A 1 159 ? 37.510 11.160 -40.134 1.00 90.50 159 LYS A N 1
ATOM 1269 C CA . LYS A 1 159 ? 38.962 11.399 -40.043 1.00 90.50 159 LYS A CA 1
ATOM 1270 C C . LYS A 1 159 ? 39.774 10.463 -40.941 1.00 90.50 159 LYS A C 1
ATOM 1272 O O . LYS A 1 159 ? 40.774 10.897 -41.507 1.00 90.50 159 LYS A O 1
ATOM 1277 N N . VAL A 1 160 ? 39.371 9.198 -41.068 1.00 90.94 160 VAL A N 1
ATOM 1278 C CA . VAL A 1 160 ? 40.033 8.237 -41.968 1.00 90.94 160 VAL A CA 1
ATOM 1279 C C . VAL A 1 160 ? 39.795 8.607 -43.432 1.00 90.94 160 VAL A C 1
ATOM 1281 O O . VAL A 1 160 ? 40.759 8.686 -44.186 1.00 90.94 160 VAL A O 1
ATOM 1284 N N . LEU A 1 161 ? 38.547 8.894 -43.813 1.00 88.50 161 LEU A N 1
ATOM 1285 C CA . LEU A 1 161 ? 38.184 9.314 -45.173 1.00 88.50 161 LEU A CA 1
ATOM 1286 C C . LEU A 1 161 ? 38.939 10.579 -45.603 1.00 88.50 161 LEU A C 1
ATOM 1288 O O . LEU A 1 161 ? 39.588 10.571 -46.643 1.00 88.50 161 LEU A O 1
ATOM 1292 N N . LEU A 1 162 ? 38.951 11.614 -44.757 1.00 86.75 162 LEU A N 1
ATOM 1293 C CA . LEU A 1 162 ? 39.679 12.858 -45.025 1.00 86.75 162 LEU A CA 1
ATOM 1294 C C . LEU A 1 162 ? 41.188 12.620 -45.183 1.00 86.75 162 LEU A C 1
ATOM 1296 O O . LEU A 1 162 ? 41.818 13.196 -46.064 1.00 86.75 162 LEU A O 1
ATOM 1300 N N . ARG A 1 163 ? 41.789 11.741 -44.366 1.00 83.94 163 ARG A N 1
ATOM 1301 C CA . ARG A 1 163 ? 43.205 11.370 -44.533 1.00 83.94 163 ARG A CA 1
ATOM 1302 C C . ARG A 1 163 ? 43.459 10.637 -45.850 1.00 83.94 163 ARG A C 1
ATOM 1304 O O . ARG A 1 163 ? 44.480 10.892 -46.478 1.00 83.94 163 ARG A O 1
ATOM 1311 N N . MET A 1 164 ? 42.558 9.751 -46.271 1.00 76.00 164 MET A N 1
ATOM 1312 C CA . MET A 1 164 ? 42.681 9.047 -47.551 1.00 76.00 164 MET A CA 1
ATOM 1313 C C . MET A 1 164 ? 42.569 10.007 -48.742 1.00 76.00 164 MET A C 1
ATOM 1315 O O . MET A 1 164 ? 43.385 9.917 -49.654 1.00 76.00 164 MET A O 1
ATOM 1319 N N . GLU A 1 165 ? 41.632 10.958 -48.723 1.00 72.00 165 GLU A N 1
ATOM 1320 C CA . GLU A 1 165 ? 41.496 11.971 -49.783 1.00 72.00 165 GLU A CA 1
ATOM 1321 C C . GLU A 1 165 ? 42.735 12.867 -49.908 1.00 72.00 165 GLU A C 1
ATOM 1323 O O . GLU A 1 165 ? 43.193 13.132 -51.022 1.00 72.00 165 GLU A O 1
ATOM 1328 N N . VAL A 1 166 ? 43.328 13.285 -48.784 1.00 71.56 166 VAL A N 1
ATOM 1329 C CA . VAL A 1 166 ? 44.588 14.051 -48.781 1.00 71.56 166 VAL A CA 1
ATOM 1330 C C . VAL A 1 166 ? 45.736 13.242 -49.397 1.00 71.56 166 VAL A C 1
ATOM 1332 O O . VAL A 1 166 ? 46.508 13.772 -50.192 1.00 71.56 166 VAL A O 1
ATOM 1335 N N . ILE A 1 167 ? 45.838 11.946 -49.089 1.00 68.25 167 ILE A N 1
ATOM 1336 C CA . ILE A 1 167 ? 46.880 11.078 -49.662 1.00 68.25 167 ILE A CA 1
ATOM 1337 C C . ILE A 1 167 ? 46.681 10.907 -51.176 1.00 68.25 167 ILE A C 1
ATOM 1339 O O . ILE A 1 167 ? 47.639 11.004 -51.941 1.00 68.25 167 ILE A O 1
ATOM 1343 N N . VAL A 1 168 ? 45.443 10.690 -51.632 1.00 66.62 168 VAL A N 1
ATOM 1344 C CA . VAL A 1 168 ? 45.133 10.544 -53.065 1.00 66.62 168 VAL A CA 1
ATOM 1345 C C . VAL A 1 168 ? 45.424 11.838 -53.830 1.00 66.62 168 VAL A C 1
ATOM 1347 O O . VAL A 1 168 ? 46.027 11.795 -54.901 1.00 66.62 168 VAL A O 1
ATOM 1350 N N . THR A 1 169 ? 45.055 12.996 -53.282 1.00 63.75 169 THR A N 1
ATOM 1351 C CA . THR A 1 169 ? 45.332 14.295 -53.918 1.00 63.75 169 THR A CA 1
ATOM 1352 C C . THR A 1 169 ? 46.829 14.604 -53.983 1.00 63.75 169 THR A C 1
ATOM 1354 O O . THR A 1 169 ? 47.298 15.049 -55.031 1.00 63.75 169 THR A O 1
ATOM 1357 N N . GLN A 1 170 ? 47.606 14.294 -52.939 1.00 63.06 170 GLN A N 1
ATOM 1358 C CA . GLN A 1 170 ? 49.071 14.429 -52.963 1.00 63.06 170 GLN A CA 1
ATOM 1359 C C . GLN A 1 170 ? 49.738 13.495 -53.985 1.00 63.06 170 GLN A C 1
ATOM 1361 O O . GLN A 1 170 ? 50.632 13.925 -54.720 1.00 63.06 170 GLN A O 1
ATOM 1366 N N . ASN A 1 171 ? 49.281 12.244 -54.081 1.00 64.19 171 ASN A N 1
ATOM 1367 C CA . ASN A 1 171 ? 49.792 11.274 -55.054 1.00 64.19 171 ASN A CA 1
ATOM 1368 C C . ASN A 1 171 ? 49.459 11.660 -56.502 1.00 64.19 171 ASN A C 1
ATOM 1370 O O . ASN A 1 171 ? 50.294 11.490 -57.389 1.00 64.19 171 ASN A O 1
ATOM 1374 N N . ASN A 1 172 ? 48.275 12.230 -56.745 1.00 66.25 172 ASN A N 1
ATOM 1375 C CA . ASN A 1 172 ? 47.889 12.727 -58.067 1.00 66.25 172 ASN A CA 1
ATOM 1376 C C . ASN A 1 172 ? 48.697 13.971 -58.470 1.00 66.25 172 ASN A C 1
ATOM 1378 O O . ASN A 1 172 ? 49.125 14.075 -59.617 1.00 66.25 172 ASN A O 1
ATOM 1382 N N . PHE A 1 173 ? 48.969 14.894 -57.539 1.00 60.62 173 PHE A N 1
ATOM 1383 C CA . PHE A 1 173 ? 49.804 16.073 -57.814 1.00 60.62 173 PHE A CA 1
ATOM 1384 C C . PHE A 1 173 ? 51.249 15.695 -58.164 1.00 60.62 173 PHE A C 1
ATOM 1386 O O . PHE A 1 173 ? 51.846 16.270 -59.072 1.00 60.62 173 PHE A O 1
ATOM 1393 N N . SER A 1 174 ? 51.806 14.697 -57.476 1.00 60.12 174 SER A N 1
ATOM 1394 C CA . SER A 1 174 ? 53.168 14.214 -57.726 1.00 60.12 174 SER A CA 1
ATOM 1395 C C . SER A 1 174 ? 53.293 13.443 -59.046 1.00 60.12 174 SER A C 1
ATOM 1397 O O . SER A 1 174 ? 54.267 13.650 -59.769 1.00 60.12 174 SER A O 1
ATOM 1399 N N . THR A 1 175 ? 52.288 12.651 -59.439 1.00 60.16 175 THR A N 1
ATOM 1400 C CA . THR A 1 175 ? 52.258 12.032 -60.782 1.00 60.16 175 THR A CA 1
ATOM 1401 C C . THR A 1 175 ? 52.055 13.052 -61.909 1.00 60.16 175 THR A C 1
ATOM 1403 O O . THR A 1 175 ? 52.641 12.892 -62.978 1.00 60.1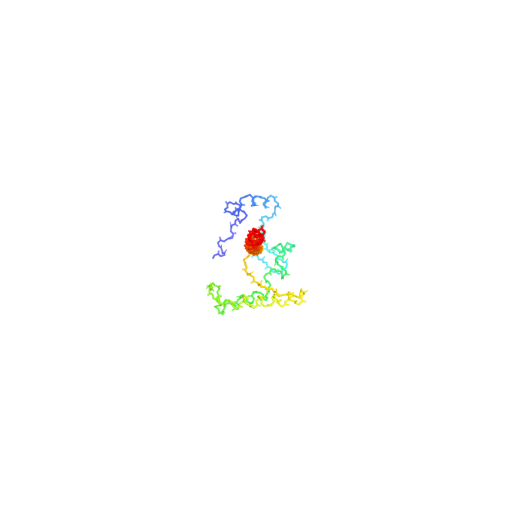6 175 THR A O 1
ATOM 1406 N N . LEU A 1 176 ? 51.271 14.115 -61.695 1.00 59.66 176 LEU A N 1
ATOM 1407 C CA . LEU A 1 176 ? 51.115 15.220 -62.656 1.00 59.66 176 LEU A CA 1
ATOM 1408 C C . LEU A 1 176 ? 52.411 16.026 -62.841 1.00 59.66 176 LEU A C 1
ATOM 1410 O O . LEU A 1 176 ? 52.759 16.362 -63.971 1.00 59.66 176 LEU A O 1
ATOM 1414 N N . LEU A 1 177 ? 53.158 16.285 -61.763 1.00 59.41 177 LEU A N 1
ATOM 1415 C CA . LEU A 1 177 ? 54.471 16.936 -61.835 1.00 59.41 177 LEU A CA 1
ATOM 1416 C C . LEU A 1 177 ? 55.505 16.071 -62.571 1.00 59.41 177 LEU A C 1
ATOM 1418 O O . LEU A 1 177 ? 56.247 16.596 -63.393 1.00 59.41 177 LEU A O 1
ATOM 1422 N N . GLN A 1 178 ? 55.517 14.751 -62.354 1.00 58.38 178 GLN A N 1
ATOM 1423 C CA . GLN A 1 178 ? 56.415 13.841 -63.080 1.00 58.38 178 GLN A CA 1
ATOM 1424 C C . GLN A 1 178 ? 56.107 13.741 -64.583 1.00 58.38 178 GLN A C 1
ATOM 1426 O O . GLN A 1 178 ? 57.021 13.515 -65.369 1.00 58.38 178 GLN A O 1
ATOM 1431 N N . LYS A 1 179 ? 54.847 13.922 -65.002 1.00 60.69 179 LYS A N 1
ATOM 1432 C CA . LYS A 1 179 ? 54.454 13.888 -66.423 1.00 60.69 179 LYS A CA 1
ATOM 1433 C C . LYS A 1 179 ? 54.725 15.187 -67.192 1.00 60.69 179 LYS A C 1
ATOM 1435 O O . LYS A 1 179 ? 54.798 15.127 -68.410 1.00 60.69 179 LYS A O 1
ATOM 1440 N N . ASN A 1 180 ? 54.876 16.324 -66.508 1.00 55.47 180 ASN A N 1
ATOM 1441 C CA . ASN A 1 180 ? 55.112 17.642 -67.124 1.00 55.47 180 ASN A CA 1
ATOM 1442 C C . ASN A 1 180 ? 56.593 18.086 -67.094 1.00 55.47 180 ASN A C 1
ATOM 1444 O O . ASN A 1 180 ? 56.890 19.236 -67.405 1.00 55.47 180 ASN A O 1
ATOM 1448 N N . LEU A 1 181 ? 57.510 17.204 -66.681 1.00 52.00 181 LEU A N 1
ATOM 1449 C CA . LEU A 1 181 ? 58.960 17.450 -66.586 1.00 52.00 181 LEU A CA 1
ATOM 1450 C C . LEU A 1 181 ? 59.779 16.669 -67.640 1.00 52.00 181 LEU A C 1
ATOM 1452 O O . LEU A 1 181 ? 60.983 16.484 -67.468 1.00 52.00 181 LEU A O 1
ATOM 1456 N N . ILE A 1 182 ? 59.129 16.231 -68.722 1.00 46.44 182 ILE A N 1
ATOM 1457 C CA . ILE A 1 182 ? 59.729 15.643 -69.934 1.00 46.44 182 ILE A CA 1
ATOM 1458 C C . ILE A 1 182 ? 59.308 16.517 -71.113 1.00 46.44 182 ILE A C 1
ATOM 1460 O O . ILE A 1 182 ? 60.177 16.805 -71.963 1.00 46.44 182 ILE A O 1
#

Organism: NCBI:txid996804

Radius of gyration: 34.62 Å; Cα contacts (8 Å, |Δi|>4): 103; chains: 1; bounding box: 80×44×102 Å

Secondary structure (DSSP, 8-state):
--TT-TT--HHHHIIIII-HHHHHHHHHTT----EEEEEBTEEEEE-TTS-EEEEE-SSTTTTT-TT-BT-HHHHHHHHHHHHTT-----TTS--HHHHHHHHHHHHHHHHHHSS-------SSHHHHHHHHHHHHHHHHHHHHHHHHHHHHHHHHHHHHHHHHHHHHHHHHHHHHHHHT--

Mean predicted aligned error: 8.89 Å